Protein AF-A0A7V9ZC39-F1 (afdb_monomer_lite)

pLDDT: mean 87.87, std 14.63, range [36.28, 98.25]

Structure (mmCIF, N/CA/C/O backbone):
data_AF-A0A7V9ZC39-F1
#
_entry.id   AF-A0A7V9ZC39-F1
#
loop_
_atom_site.group_PDB
_atom_site.id
_atom_site.type_symbol
_atom_site.label_atom_id
_atom_site.label_alt_id
_atom_site.label_comp_id
_atom_site.label_asym_id
_atom_site.label_entity_id
_atom_site.label_seq_id
_atom_site.pdbx_PDB_ins_code
_atom_site.Cartn_x
_atom_site.Cartn_y
_atom_site.Cartn_z
_atom_site.occupancy
_atom_site.B_iso_or_equiv
_atom_site.auth_seq_id
_atom_site.auth_comp_id
_atom_site.auth_asym_id
_atom_site.auth_atom_id
_atom_site.pdbx_PDB_model_num
ATOM 1 N N . MET A 1 1 ? -22.892 7.565 -21.592 1.00 68.50 1 MET A N 1
ATOM 2 C CA . MET A 1 1 ? -21.490 7.797 -22.016 1.00 68.50 1 MET A CA 1
ATOM 3 C C . MET A 1 1 ? -20.539 7.955 -20.822 1.00 68.50 1 MET A C 1
ATOM 5 O O . MET A 1 1 ? -19.577 7.202 -20.757 1.00 68.50 1 MET A O 1
ATOM 9 N N . GLY A 1 2 ? -20.831 8.809 -19.827 1.00 86.56 2 GLY A N 1
ATOM 10 C CA . GLY A 1 2 ? -19.943 9.036 -18.665 1.00 86.56 2 GLY A CA 1
ATOM 11 C C . GLY A 1 2 ? -19.555 7.791 -17.845 1.00 86.56 2 GLY A C 1
ATOM 12 O O . GLY A 1 2 ? -18.384 7.611 -17.532 1.00 86.56 2 GLY A O 1
ATOM 13 N N . GLN A 1 3 ? -20.492 6.873 -17.575 1.00 86.88 3 GLN A N 1
ATOM 14 C CA . GLN A 1 3 ? -20.185 5.650 -16.812 1.00 86.88 3 GLN A CA 1
ATOM 15 C C . GLN A 1 3 ? -19.212 4.692 -17.524 1.00 86.88 3 GLN A C 1
ATOM 17 O O . GLN A 1 3 ? -18.442 4.000 -16.864 1.00 86.88 3 GLN A O 1
ATOM 22 N N . ILE A 1 4 ? -19.234 4.639 -18.861 1.00 91.06 4 ILE A N 1
ATOM 23 C CA . ILE A 1 4 ? -18.342 3.765 -19.642 1.00 91.06 4 ILE A CA 1
ATOM 24 C C . ILE A 1 4 ? -16.915 4.318 -19.608 1.00 91.06 4 ILE A C 1
ATOM 26 O O . ILE A 1 4 ? -15.967 3.571 -19.367 1.00 91.06 4 ILE A O 1
ATOM 30 N N . ILE A 1 5 ? -16.773 5.635 -19.784 1.00 91.44 5 ILE A N 1
ATOM 31 C CA . ILE A 1 5 ? -15.483 6.330 -19.697 1.00 91.44 5 ILE A CA 1
ATOM 32 C C . ILE A 1 5 ? -14.876 6.113 -18.308 1.00 91.44 5 ILE A C 1
ATOM 34 O O . ILE A 1 5 ? -13.725 5.699 -18.203 1.00 91.44 5 ILE A O 1
ATOM 38 N N . TRP A 1 6 ? -15.667 6.298 -17.248 1.00 90.88 6 TRP A N 1
ATOM 39 C CA . TRP A 1 6 ? -15.200 6.109 -15.875 1.00 90.88 6 TRP A CA 1
ATOM 40 C C . TRP A 1 6 ? -14.688 4.689 -15.606 1.00 90.88 6 TRP A C 1
ATOM 42 O O . TRP A 1 6 ? -13.570 4.516 -15.126 1.00 90.88 6 TRP A O 1
ATOM 52 N N . LYS A 1 7 ? -15.455 3.661 -15.994 1.00 91.25 7 LYS A N 1
ATOM 53 C CA . LYS A 1 7 ? -15.026 2.256 -15.866 1.00 91.25 7 LYS A CA 1
ATOM 54 C C . LYS A 1 7 ? -13.735 1.974 -16.630 1.00 91.25 7 LYS A C 1
ATOM 56 O O . LYS A 1 7 ? -12.883 1.230 -16.149 1.00 91.25 7 LYS A O 1
ATOM 61 N N . THR A 1 8 ? -13.583 2.577 -17.807 1.00 92.12 8 THR A N 1
ATOM 62 C CA . THR A 1 8 ? -12.372 2.434 -18.622 1.00 92.12 8 THR A CA 1
ATOM 63 C C . THR A 1 8 ? -11.167 3.036 -17.905 1.00 92.12 8 THR A C 1
ATOM 65 O O . THR A 1 8 ? -10.149 2.364 -17.768 1.00 92.12 8 THR A O 1
ATOM 68 N N . ILE A 1 9 ? -11.299 4.253 -17.368 1.00 92.50 9 ILE A N 1
ATOM 69 C CA . ILE A 1 9 ? -10.245 4.913 -16.583 1.00 92.50 9 ILE A CA 1
ATOM 70 C C . ILE A 1 9 ? -9.858 4.057 -15.375 1.00 92.50 9 ILE A C 1
ATOM 72 O O . ILE A 1 9 ? -8.677 3.787 -15.181 1.00 92.50 9 ILE A O 1
ATOM 76 N N . GLN A 1 10 ? -10.836 3.575 -14.602 1.00 90.44 10 GLN A N 1
ATOM 77 C CA . GLN A 1 10 ? -10.572 2.711 -13.448 1.00 90.44 10 GLN A CA 1
ATOM 78 C C . GLN A 1 10 ? -9.829 1.437 -13.848 1.00 90.44 10 GLN A C 1
ATOM 80 O O . GLN A 1 10 ? -8.865 1.063 -13.195 1.00 90.44 10 GLN A O 1
ATOM 85 N N . THR A 1 11 ? -10.225 0.810 -14.955 1.00 92.31 11 THR A N 1
ATOM 86 C CA . THR A 1 11 ? -9.563 -0.398 -15.466 1.00 92.31 11 THR A CA 1
ATOM 87 C C . THR A 1 11 ? -8.107 -0.111 -15.833 1.00 92.31 11 THR A C 1
ATOM 89 O O . THR A 1 11 ? -7.206 -0.851 -15.441 1.00 92.31 11 THR A O 1
ATOM 92 N N . VAL A 1 12 ? -7.855 0.992 -16.542 1.00 93.19 12 VAL A N 1
ATOM 93 C CA . VAL A 1 12 ? -6.496 1.409 -16.913 1.00 93.19 12 VAL A C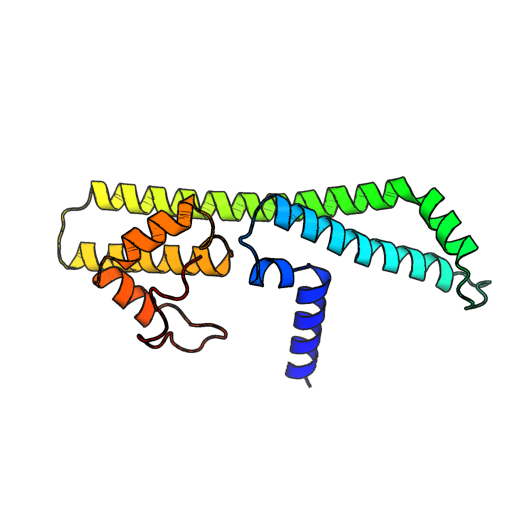A 1
ATOM 94 C C . VAL A 1 12 ? -5.652 1.704 -15.675 1.00 93.19 12 VAL A C 1
ATOM 96 O O . VAL A 1 12 ? -4.510 1.262 -15.616 1.00 93.19 12 VAL A O 1
ATOM 99 N N . LEU A 1 13 ? -6.191 2.403 -14.676 1.00 92.44 13 LEU A N 1
ATOM 100 C CA . LEU A 1 13 ? -5.473 2.708 -13.434 1.00 92.44 13 LEU A CA 1
ATOM 101 C C . LEU A 1 13 ? -5.197 1.454 -12.600 1.00 92.44 13 LEU A C 1
ATOM 103 O O . LEU A 1 13 ? -4.088 1.290 -12.090 1.00 92.44 13 LEU A O 1
ATOM 107 N N . PHE A 1 14 ? -6.171 0.552 -12.513 1.00 93.00 14 PHE A N 1
ATOM 108 C CA . PHE A 1 14 ? -6.067 -0.697 -11.768 1.00 93.00 14 PHE A CA 1
ATOM 109 C C . PHE A 1 14 ? -4.938 -1.576 -12.316 1.00 93.00 14 PHE A C 1
ATOM 111 O O . PHE A 1 14 ? -4.043 -2.001 -11.579 1.00 93.00 14 PHE A O 1
ATOM 118 N N . TYR A 1 15 ? -4.914 -1.790 -13.635 1.00 94.81 15 TYR A N 1
ATOM 119 C CA . TYR A 1 15 ? -3.841 -2.554 -14.266 1.00 94.81 15 TYR A CA 1
ATOM 120 C C . TYR A 1 15 ? -2.539 -1.762 -14.349 1.00 94.81 15 TYR A C 1
ATOM 122 O O . TYR A 1 15 ? -1.487 -2.321 -14.067 1.00 94.81 15 TYR A O 1
ATOM 130 N N . GLY A 1 16 ? -2.577 -0.472 -14.678 1.00 93.56 16 GLY A N 1
ATOM 131 C CA . GLY A 1 16 ? -1.385 0.365 -14.833 1.00 93.56 16 GLY A CA 1
ATOM 132 C C . GLY A 1 16 ? -0.588 0.528 -13.539 1.00 93.56 16 GLY A C 1
ATOM 133 O O . GLY A 1 16 ? 0.635 0.439 -13.558 1.00 93.56 16 GLY A O 1
ATOM 134 N N . SER A 1 17 ? -1.273 0.693 -12.405 1.00 93.00 17 SER A N 1
ATOM 135 C CA . SER A 1 17 ? -0.642 0.843 -11.085 1.00 93.00 17 SER A CA 1
ATOM 136 C C . SER A 1 17 ? -0.313 -0.487 -10.391 1.00 93.00 17 SER A C 1
ATOM 138 O O . SER A 1 17 ? 0.236 -0.500 -9.281 1.00 93.00 17 SER A O 1
ATOM 140 N N . GLY A 1 18 ? -0.678 -1.618 -11.003 1.00 93.94 18 GLY A N 1
ATOM 141 C CA . GLY A 1 18 ? -0.512 -2.946 -10.417 1.00 93.94 18 GLY A CA 1
ATOM 142 C C . GLY A 1 18 ? -1.404 -3.209 -9.199 1.00 93.94 18 GLY A C 1
ATOM 143 O O . GLY A 1 18 ? -1.022 -3.983 -8.325 1.00 93.94 18 GLY A O 1
ATOM 144 N N . GLU A 1 19 ? -2.560 -2.554 -9.097 1.00 92.06 19 GLU A N 1
ATOM 145 C CA . GLU A 1 19 ? -3.477 -2.661 -7.952 1.00 92.06 19 GLU A CA 1
ATOM 146 C C . GLU A 1 19 ? -4.034 -4.078 -7.766 1.00 92.06 19 GLU A C 1
ATOM 148 O O . GLU A 1 19 ? -4.183 -4.536 -6.638 1.00 92.06 19 GLU A O 1
ATOM 153 N N . PHE A 1 20 ? -4.172 -4.849 -8.848 1.00 93.38 20 PHE A N 1
ATOM 154 C CA . PHE A 1 20 ? -4.505 -6.279 -8.796 1.00 93.38 20 PHE A CA 1
ATOM 155 C C . PHE A 1 20 ? -3.561 -7.121 -7.911 1.00 93.38 20 PHE A C 1
ATOM 157 O O . PHE A 1 20 ? -3.922 -8.214 -7.469 1.00 93.38 20 PHE A O 1
ATOM 164 N N . LEU A 1 21 ? -2.333 -6.651 -7.646 1.00 93.00 21 LEU A N 1
ATOM 165 C CA . LEU A 1 21 ? -1.408 -7.323 -6.729 1.00 93.00 21 LEU A CA 1
ATOM 166 C C . LEU A 1 21 ? -1.870 -7.226 -5.268 1.00 93.00 21 LEU A C 1
ATOM 168 O O . LEU A 1 21 ? -1.571 -8.130 -4.485 1.00 93.00 21 LEU A O 1
ATOM 172 N N . LEU A 1 22 ? -2.608 -6.169 -4.915 1.00 90.56 22 LEU A N 1
ATOM 173 C CA . LEU A 1 22 ? -3.152 -5.942 -3.574 1.00 90.56 22 LEU A CA 1
ATOM 174 C C . LEU A 1 22 ? -4.383 -6.808 -3.282 1.00 90.56 22 LEU A C 1
ATOM 176 O O . LEU A 1 22 ? -4.595 -7.208 -2.143 1.00 90.56 22 LEU A O 1
ATOM 180 N N . GLU A 1 23 ? -5.137 -7.216 -4.306 1.00 87.19 23 GLU A N 1
ATOM 181 C CA . GLU A 1 23 ? -6.267 -8.142 -4.122 1.00 87.19 23 GLU A CA 1
ATOM 182 C C . GLU A 1 23 ? -5.815 -9.501 -3.559 1.00 87.19 23 GLU A C 1
ATOM 184 O O . GLU A 1 23 ? -6.529 -10.157 -2.796 1.00 87.19 23 GLU A O 1
ATOM 189 N N . ARG A 1 24 ? -4.601 -9.934 -3.928 1.00 84.81 24 ARG A N 1
ATOM 190 C CA . ARG A 1 24 ? -4.061 -11.258 -3.579 1.00 84.81 24 ARG A CA 1
ATOM 191 C C . ARG A 1 24 ? -3.067 -11.237 -2.430 1.00 84.81 24 ARG A C 1
ATOM 193 O O . ARG A 1 24 ? -2.804 -12.287 -1.848 1.00 84.81 24 ARG A O 1
ATOM 200 N N . ARG A 1 25 ? -2.460 -10.090 -2.133 1.00 87.75 25 ARG A N 1
ATOM 201 C CA . ARG A 1 25 ? -1.394 -9.973 -1.134 1.00 87.75 25 ARG A CA 1
ATOM 202 C C . ARG A 1 25 ? -1.587 -8.723 -0.303 1.00 87.75 25 ARG A C 1
ATOM 204 O O . ARG A 1 25 ? -1.912 -7.671 -0.833 1.00 87.75 25 ARG A O 1
ATOM 211 N N . SER A 1 26 ? -1.281 -8.833 0.985 1.00 90.38 26 SER A N 1
ATOM 212 C CA . SER A 1 26 ? -1.245 -7.659 1.847 1.00 90.38 26 SER A CA 1
ATOM 213 C C . SER A 1 26 ? -0.218 -6.641 1.350 1.00 90.38 26 SER A C 1
ATOM 215 O O . SER A 1 26 ? 0.892 -7.003 0.927 1.00 90.38 26 SER A O 1
ATOM 217 N N . ASN A 1 27 ? -0.583 -5.366 1.440 1.00 91.69 27 ASN A N 1
ATOM 218 C CA . ASN A 1 27 ? 0.265 -4.243 1.089 1.00 91.69 27 ASN A CA 1
ATOM 219 C C . ASN A 1 27 ? 1.556 -4.292 1.912 1.00 91.69 27 ASN A C 1
ATOM 221 O O . ASN A 1 27 ? 1.548 -4.149 3.126 1.00 91.69 27 ASN A O 1
ATOM 225 N N . SER A 1 28 ? 2.686 -4.561 1.272 1.00 92.94 28 SER A N 1
ATOM 226 C CA . SER A 1 28 ? 3.979 -4.772 1.927 1.00 92.94 28 SER A CA 1
ATOM 227 C C . SER A 1 28 ? 5.098 -4.22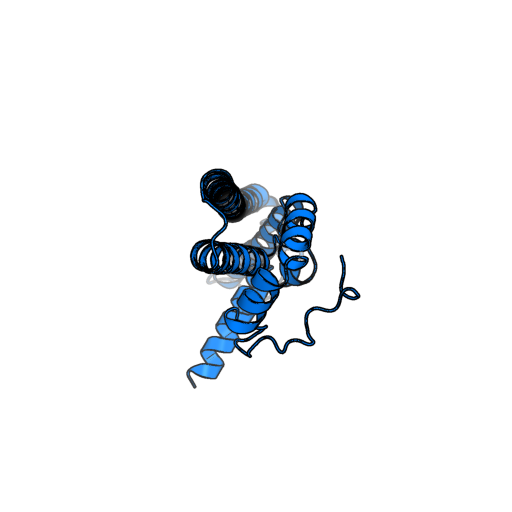4 1.054 1.00 92.94 28 SER A C 1
ATOM 229 O O . SER A 1 28 ? 4.894 -4.013 -0.139 1.00 92.94 28 SER A O 1
ATOM 231 N N . GLY A 1 29 ? 6.303 -4.060 1.612 1.00 93.56 29 GLY A N 1
ATOM 232 C CA . GLY A 1 29 ? 7.455 -3.574 0.844 1.00 93.56 29 GLY A CA 1
ATOM 233 C C . GLY A 1 29 ? 7.719 -4.387 -0.433 1.00 93.56 29 GLY A C 1
ATOM 234 O O . GLY A 1 29 ? 7.978 -3.813 -1.485 1.00 93.56 29 GLY A O 1
ATOM 235 N N . ALA A 1 30 ? 7.547 -5.713 -0.382 1.00 95.31 30 ALA A N 1
ATOM 236 C CA . ALA A 1 30 ? 7.685 -6.576 -1.557 1.00 95.31 30 ALA A CA 1
ATOM 237 C C . ALA A 1 30 ? 6.603 -6.318 -2.624 1.00 95.31 30 ALA A C 1
ATOM 239 O O . ALA A 1 30 ? 6.898 -6.323 -3.818 1.00 95.31 30 ALA A O 1
ATOM 240 N N . VAL A 1 31 ? 5.354 -6.069 -2.211 1.00 95.81 31 VAL A N 1
ATOM 241 C CA . VAL A 1 31 ? 4.263 -5.729 -3.141 1.00 95.81 31 VAL A CA 1
ATOM 242 C C . VAL A 1 31 ? 4.469 -4.336 -3.733 1.00 95.81 31 VAL A C 1
ATOM 244 O O . VAL A 1 31 ? 4.298 -4.161 -4.935 1.00 95.81 31 VAL A O 1
ATOM 247 N N . VAL A 1 32 ? 4.910 -3.367 -2.929 1.00 96.88 32 VAL A N 1
ATOM 248 C CA . VAL A 1 32 ? 5.290 -2.021 -3.386 1.00 96.88 32 VAL A CA 1
ATOM 249 C C . VAL A 1 32 ? 6.391 -2.097 -4.444 1.00 96.88 32 VAL A C 1
ATOM 251 O O . VAL A 1 32 ? 6.253 -1.503 -5.511 1.00 96.88 32 VAL A O 1
ATOM 254 N N . PHE A 1 33 ? 7.444 -2.879 -4.193 1.00 97.75 33 PHE A N 1
ATOM 255 C CA . PHE A 1 33 ? 8.518 -3.112 -5.157 1.00 97.75 33 PHE A CA 1
ATOM 256 C C . PHE A 1 33 ? 7.990 -3.718 -6.465 1.00 97.75 33 PHE A C 1
ATOM 258 O O . PHE A 1 33 ? 8.288 -3.214 -7.547 1.00 97.75 33 PHE A O 1
ATOM 265 N N . ALA A 1 34 ? 7.162 -4.766 -6.380 1.00 97.50 34 ALA A N 1
ATOM 266 C CA . ALA A 1 34 ? 6.586 -5.416 -7.557 1.00 97.50 34 ALA A CA 1
ATOM 267 C C . ALA A 1 34 ? 5.699 -4.463 -8.375 1.00 97.50 34 ALA A C 1
ATOM 269 O O . ALA A 1 34 ? 5.789 -4.440 -9.602 1.00 97.50 34 ALA A O 1
ATOM 270 N N . ARG A 1 35 ? 4.888 -3.632 -7.709 1.00 97.44 35 ARG A N 1
ATOM 271 C CA . ARG A 1 35 ? 4.066 -2.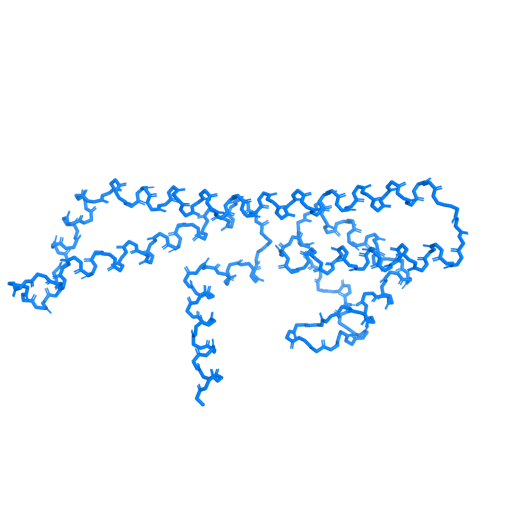597 -8.354 1.00 97.44 35 ARG A CA 1
ATOM 272 C C . ARG A 1 35 ? 4.914 -1.518 -9.017 1.00 97.44 35 ARG A C 1
ATOM 274 O O . ARG A 1 35 ? 4.604 -1.112 -10.136 1.00 97.44 35 ARG A O 1
ATOM 281 N N . ALA A 1 36 ? 5.992 -1.084 -8.368 1.00 98.00 36 ALA A N 1
ATOM 282 C CA . ALA A 1 36 ? 6.928 -0.120 -8.937 1.00 98.00 36 ALA A CA 1
ATOM 283 C C . ALA A 1 36 ? 7.606 -0.676 -10.194 1.00 98.00 36 ALA A C 1
ATOM 285 O O . ALA A 1 36 ? 7.670 0.013 -11.211 1.00 98.00 36 ALA A O 1
ATOM 286 N N . LEU A 1 37 ? 8.034 -1.942 -10.157 1.00 97.88 37 LEU A N 1
ATOM 287 C CA . LEU A 1 37 ? 8.619 -2.624 -11.309 1.00 97.88 37 LEU A CA 1
ATOM 288 C C . LEU A 1 37 ? 7.608 -2.747 -12.454 1.00 97.88 37 LEU A C 1
ATOM 290 O O . LEU A 1 37 ? 7.922 -2.403 -13.589 1.00 97.88 37 LEU A O 1
ATOM 294 N N . TRP A 1 38 ? 6.385 -3.178 -12.151 1.00 97.44 38 TRP A N 1
ATOM 295 C CA . TRP A 1 38 ? 5.300 -3.293 -13.125 1.00 97.44 38 TRP A CA 1
ATOM 296 C C . TRP A 1 38 ? 4.972 -1.951 -13.793 1.00 97.44 38 TRP A C 1
ATOM 298 O O . TRP A 1 38 ? 4.965 -1.849 -15.020 1.00 97.44 38 TRP A O 1
ATOM 308 N N . THR A 1 39 ? 4.787 -0.904 -12.987 1.00 96.31 39 THR A N 1
ATOM 309 C CA . THR A 1 39 ? 4.516 0.459 -13.468 1.00 96.31 39 THR A CA 1
ATOM 310 C C . THR A 1 39 ? 5.660 0.953 -14.351 1.00 96.31 39 THR A C 1
ATOM 312 O O . THR A 1 39 ? 5.424 1.484 -15.434 1.00 96.31 39 THR A O 1
ATOM 315 N N . THR A 1 40 ? 6.905 0.708 -13.936 1.00 96.88 40 THR A N 1
ATOM 316 C CA . THR A 1 40 ? 8.095 1.054 -14.725 1.00 96.88 40 THR A CA 1
ATOM 317 C C . THR A 1 40 ? 8.094 0.354 -16.070 1.00 96.88 40 THR A C 1
ATOM 319 O O . THR A 1 40 ? 8.300 1.016 -17.080 1.00 96.88 40 THR A O 1
ATOM 322 N N . ILE A 1 41 ? 7.833 -0.957 -16.112 1.00 95.56 41 ILE A N 1
ATOM 323 C CA . ILE A 1 41 ? 7.793 -1.721 -17.365 1.00 95.56 41 ILE A CA 1
ATOM 324 C C . ILE A 1 41 ? 6.772 -1.109 -18.326 1.00 95.56 41 ILE A C 1
ATOM 326 O O . ILE A 1 41 ? 7.101 -0.902 -19.492 1.00 95.56 41 ILE A O 1
ATOM 330 N N . ILE A 1 42 ? 5.572 -0.771 -17.848 1.00 95.56 42 ILE A N 1
ATOM 331 C CA . ILE A 1 42 ? 4.527 -0.159 -18.679 1.00 95.56 42 ILE A CA 1
ATOM 332 C C . ILE A 1 42 ? 4.967 1.218 -19.182 1.00 95.56 42 ILE A C 1
ATOM 334 O O . ILE A 1 42 ? 5.001 1.446 -20.391 1.00 95.56 42 ILE A O 1
ATOM 338 N N . VAL A 1 43 ? 5.329 2.127 -18.273 1.00 94.44 43 VAL A N 1
ATOM 339 C CA . VAL A 1 43 ? 5.682 3.518 -18.608 1.00 94.44 43 VAL A CA 1
ATOM 340 C C . VAL A 1 43 ? 6.888 3.565 -19.542 1.00 94.44 43 VAL A C 1
ATOM 342 O O . VAL A 1 43 ? 6.874 4.273 -20.546 1.00 94.44 43 VAL A O 1
ATOM 345 N N . TYR A 1 44 ? 7.914 2.773 -19.248 1.00 94.44 44 TYR A N 1
ATOM 346 C CA . TYR A 1 44 ? 9.128 2.716 -20.046 1.00 94.44 44 TYR A CA 1
ATOM 347 C C . TYR A 1 44 ? 8.887 2.101 -21.428 1.00 94.44 44 TYR A C 1
ATOM 349 O O . TYR A 1 44 ? 9.373 2.631 -22.424 1.00 94.44 44 TYR A O 1
ATOM 357 N N . SER A 1 45 ? 8.091 1.029 -21.519 1.00 91.12 45 SER A N 1
ATOM 358 C CA . SER A 1 45 ? 7.742 0.427 -22.814 1.00 91.12 45 SER A CA 1
ATOM 359 C C . SER A 1 45 ? 6.948 1.396 -23.685 1.00 91.12 45 SER A C 1
ATOM 361 O O . SER A 1 45 ? 7.231 1.517 -24.873 1.00 91.12 45 SER A O 1
ATOM 363 N N . LEU A 1 46 ? 5.998 2.135 -23.102 1.00 91.44 46 LEU A N 1
ATOM 364 C CA . LEU A 1 46 ? 5.262 3.183 -23.813 1.00 91.44 46 LEU A CA 1
ATOM 365 C C . LEU A 1 46 ? 6.196 4.298 -24.294 1.00 91.44 46 LEU A C 1
ATOM 367 O O . LEU A 1 46 ? 6.096 4.714 -25.445 1.00 91.44 46 LEU A O 1
ATOM 371 N N . ALA A 1 47 ? 7.139 4.741 -23.459 1.00 92.06 47 ALA A N 1
ATOM 372 C CA . ALA A 1 47 ? 8.123 5.750 -23.845 1.00 92.06 47 ALA A CA 1
ATOM 373 C C . ALA A 1 47 ? 9.012 5.282 -25.011 1.00 92.06 47 ALA A C 1
ATOM 375 O O . ALA A 1 47 ? 9.237 6.045 -25.951 1.00 92.06 47 ALA A O 1
ATOM 376 N N . LEU A 1 48 ? 9.469 4.024 -24.994 1.00 89.88 48 LEU A N 1
ATOM 377 C CA . LEU A 1 48 ? 10.236 3.440 -26.099 1.00 89.88 48 LEU A CA 1
ATOM 378 C C . LEU A 1 48 ? 9.407 3.322 -27.382 1.00 89.88 48 LEU A C 1
ATOM 380 O O . LEU A 1 48 ? 9.893 3.678 -28.452 1.00 89.88 48 LEU A O 1
ATOM 384 N N . LEU A 1 49 ? 8.152 2.876 -27.289 1.00 86.50 49 LEU A N 1
ATOM 385 C CA . LEU A 1 49 ? 7.258 2.797 -28.448 1.00 86.50 49 LEU A CA 1
ATOM 386 C C . LEU A 1 49 ? 7.026 4.175 -29.076 1.00 86.50 49 LEU A C 1
ATOM 388 O O . LEU A 1 49 ? 7.108 4.312 -30.295 1.00 86.50 49 LEU A O 1
ATOM 392 N N . LEU A 1 50 ? 6.792 5.203 -28.256 1.00 85.94 50 LEU A N 1
ATOM 393 C CA . LEU A 1 50 ? 6.634 6.579 -28.730 1.00 85.94 50 LEU A CA 1
ATOM 394 C C . LEU A 1 50 ? 7.920 7.108 -29.377 1.00 85.94 50 LEU A C 1
ATOM 396 O O . LEU A 1 50 ? 7.849 7.728 -30.436 1.00 85.94 50 LEU A O 1
ATOM 400 N N . ARG A 1 51 ? 9.091 6.820 -28.793 1.00 84.50 51 ARG A N 1
ATOM 401 C CA . ARG A 1 51 ? 10.394 7.200 -29.366 1.00 84.50 51 ARG A CA 1
ATOM 402 C C . ARG A 1 51 ? 10.608 6.607 -30.761 1.00 84.50 51 ARG A C 1
ATOM 404 O O . ARG A 1 51 ? 11.135 7.304 -31.619 1.00 84.50 51 ARG A O 1
ATOM 411 N N . GLU A 1 52 ? 10.196 5.363 -30.994 1.00 80.75 52 GLU A N 1
ATOM 412 C CA . GLU A 1 52 ? 10.355 4.700 -32.297 1.00 80.75 52 GLU A CA 1
ATOM 413 C C . GLU A 1 52 ? 9.281 5.114 -33.322 1.00 80.75 52 GLU A C 1
ATOM 415 O O . GLU A 1 52 ? 9.563 5.154 -34.518 1.00 80.75 52 GLU A O 1
ATOM 420 N N . CYS A 1 53 ? 8.055 5.439 -32.890 1.00 77.75 53 CYS A N 1
ATOM 421 C CA . CYS A 1 53 ? 6.929 5.702 -33.803 1.00 77.75 53 CYS A CA 1
ATOM 422 C C . CYS A 1 53 ? 6.744 7.177 -34.203 1.00 77.75 53 CYS A C 1
ATOM 424 O O . CYS A 1 53 ? 6.088 7.444 -35.204 1.00 77.75 53 CYS A O 1
ATOM 426 N N . LEU A 1 54 ? 7.260 8.132 -33.424 1.00 79.62 54 LEU A N 1
ATOM 427 C CA . LEU A 1 54 ? 7.066 9.573 -33.659 1.00 79.62 54 LEU A CA 1
ATOM 428 C C . LEU A 1 54 ? 8.060 10.279 -34.614 1.00 79.62 54 LEU A C 1
ATOM 430 O O . LEU A 1 54 ? 7.719 11.377 -35.058 1.00 79.62 54 LEU A O 1
ATOM 434 N N . PRO A 1 55 ? 9.261 9.755 -34.948 1.00 78.12 55 PRO A N 1
ATOM 435 C CA . PRO A 1 55 ? 10.151 10.429 -35.893 1.00 78.12 55 PRO A CA 1
ATOM 436 C C . PRO A 1 55 ? 9.535 10.554 -37.303 1.00 78.12 55 PRO A C 1
ATOM 438 O O . PRO A 1 55 ? 8.918 9.594 -37.765 1.00 78.12 55 PRO A O 1
ATOM 441 N N . PRO A 1 56 ? 9.745 11.675 -38.027 1.00 67.62 56 PRO A N 1
ATOM 442 C CA . PRO A 1 56 ? 9.167 11.903 -39.362 1.00 67.62 56 PRO A CA 1
ATOM 443 C C . PRO A 1 56 ? 9.594 10.863 -40.404 1.00 67.62 56 PRO A C 1
ATOM 445 O O . PRO A 1 56 ? 8.820 10.516 -41.290 1.00 67.62 56 PRO A O 1
ATOM 448 N N . ASP A 1 57 ? 10.813 10.341 -40.257 1.00 72.88 57 ASP A N 1
ATOM 449 C CA . ASP A 1 57 ? 11.397 9.326 -41.137 1.00 72.88 57 ASP A CA 1
ATOM 450 C C . ASP A 1 57 ? 11.108 7.893 -40.655 1.00 72.88 57 ASP A C 1
ATOM 452 O O . ASP A 1 57 ? 11.672 6.921 -41.170 1.00 72.88 57 ASP A O 1
ATOM 456 N N . SER A 1 58 ? 10.263 7.734 -39.628 1.00 65.69 58 SER A N 1
ATOM 457 C CA . SER A 1 58 ? 9.931 6.423 -39.086 1.00 65.69 58 SER A CA 1
ATOM 458 C C . SER A 1 58 ? 9.055 5.663 -40.072 1.00 65.69 58 SER A C 1
ATOM 460 O O . SER A 1 58 ? 7.858 5.901 -40.229 1.00 65.69 58 SER A O 1
ATOM 462 N N . THR A 1 59 ? 9.653 4.675 -40.728 1.00 65.25 59 THR A N 1
ATOM 463 C CA . THR A 1 59 ? 8.885 3.568 -41.280 1.00 65.25 59 THR A CA 1
ATOM 464 C C . THR A 1 59 ? 8.226 2.878 -40.085 1.00 65.25 59 THR A C 1
ATOM 466 O O . THR A 1 59 ? 8.965 2.379 -39.238 1.00 65.25 59 THR A O 1
ATOM 469 N N . MET A 1 60 ? 6.890 2.843 -39.981 1.00 65.50 60 MET A N 1
ATOM 470 C CA . MET A 1 60 ? 6.125 2.200 -38.886 1.00 65.50 60 MET A CA 1
ATOM 471 C C . MET A 1 60 ? 6.310 0.661 -38.808 1.00 65.50 60 MET A C 1
ATOM 473 O O . MET A 1 60 ? 5.375 -0.101 -38.569 1.00 65.50 60 MET A O 1
ATOM 477 N N . HIS A 1 61 ? 7.519 0.163 -39.040 1.00 76.12 61 HIS A N 1
ATOM 478 C CA . HIS A 1 61 ? 7.915 -1.224 -38.934 1.00 76.12 61 HIS A CA 1
ATOM 479 C C . HIS A 1 61 ? 8.664 -1.421 -37.624 1.00 76.12 61 HIS A C 1
ATOM 481 O O . HIS A 1 61 ? 9.789 -0.952 -37.440 1.00 76.12 61 HIS A O 1
ATOM 487 N N . PHE A 1 62 ? 8.036 -2.157 -36.713 1.00 78.69 62 PHE A N 1
ATOM 488 C CA . PHE A 1 62 ? 8.680 -2.589 -35.485 1.00 78.69 62 PHE A CA 1
ATOM 489 C C . PHE A 1 62 ? 9.910 -3.454 -35.807 1.00 78.69 62 PHE A C 1
ATOM 491 O O . PHE A 1 62 ? 9.803 -4.479 -36.481 1.00 78.69 62 PHE A O 1
ATOM 498 N N . SER A 1 63 ? 11.079 -3.057 -35.299 1.00 83.56 63 SER A N 1
ATOM 499 C CA . SER A 1 63 ? 12.319 -3.827 -35.406 1.00 83.56 63 SER A CA 1
ATOM 500 C C . SER A 1 63 ? 12.827 -4.190 -34.018 1.00 83.56 63 SER A C 1
ATOM 502 O O . SER A 1 63 ? 13.252 -3.325 -33.250 1.00 83.56 63 SER A O 1
ATOM 504 N N . PHE A 1 64 ? 12.837 -5.487 -33.708 1.00 83.25 64 PHE A N 1
ATOM 505 C CA . PHE A 1 64 ? 13.310 -5.983 -32.415 1.00 83.25 64 PHE A CA 1
ATOM 506 C C . PHE A 1 64 ? 14.777 -5.609 -32.138 1.00 83.25 64 PHE A C 1
ATOM 508 O O . PHE A 1 64 ? 15.134 -5.278 -31.009 1.00 83.25 64 PHE A O 1
ATOM 515 N N . SER A 1 65 ? 15.625 -5.594 -33.171 1.00 86.50 65 SER A N 1
ATOM 516 C CA . SER A 1 65 ? 17.031 -5.195 -33.046 1.00 86.50 65 SER A CA 1
ATOM 517 C C . SER A 1 65 ? 17.186 -3.726 -32.644 1.00 86.50 65 SER A C 1
ATOM 519 O O . SER A 1 65 ? 17.999 -3.424 -31.771 1.00 86.50 65 SER A O 1
ATOM 521 N N . ARG A 1 66 ? 16.381 -2.822 -33.226 1.00 83.50 66 ARG A N 1
ATOM 522 C CA . ARG A 1 66 ? 16.369 -1.393 -32.858 1.00 83.50 66 ARG A CA 1
ATOM 523 C C . ARG A 1 66 ? 15.835 -1.190 -31.448 1.00 83.50 66 ARG A C 1
ATOM 525 O O . ARG A 1 66 ? 16.471 -0.506 -30.658 1.00 83.50 66 ARG A O 1
ATOM 532 N N . PHE A 1 67 ? 14.749 -1.881 -31.102 1.00 83.81 67 PHE A N 1
ATOM 533 C CA . PHE A 1 67 ? 14.197 -1.858 -29.749 1.00 83.81 67 PHE A CA 1
ATOM 534 C C . PHE A 1 67 ? 15.230 -2.287 -28.698 1.00 83.81 67 PHE A C 1
ATOM 536 O O . PHE A 1 67 ? 15.401 -1.611 -27.687 1.00 83.81 67 PHE A O 1
ATOM 543 N N . ARG A 1 68 ? 15.961 -3.384 -28.936 1.00 87.62 68 ARG A N 1
ATOM 544 C CA . ARG A 1 68 ? 17.002 -3.866 -28.015 1.00 87.62 68 ARG A CA 1
ATOM 545 C C . ARG A 1 68 ? 18.157 -2.871 -27.871 1.00 87.62 68 ARG A C 1
ATOM 547 O O . ARG A 1 68 ? 18.676 -2.719 -26.766 1.00 87.62 68 ARG A O 1
ATOM 554 N N . LEU A 1 69 ? 18.572 -2.223 -28.959 1.00 89.56 69 LEU A N 1
ATOM 555 C CA . LEU A 1 69 ? 19.612 -1.194 -28.913 1.00 89.56 69 LEU A CA 1
ATOM 556 C C . LEU A 1 69 ? 19.133 0.028 -28.119 1.00 89.56 69 LEU A C 1
ATOM 558 O O . LEU A 1 69 ? 19.805 0.433 -27.175 1.00 89.56 69 LEU A O 1
ATOM 562 N N . ALA A 1 70 ? 17.935 0.532 -28.427 1.00 87.62 70 ALA A N 1
ATOM 563 C CA . ALA A 1 70 ? 17.319 1.640 -27.705 1.00 87.62 70 ALA A CA 1
ATOM 564 C C . ALA A 1 70 ? 17.190 1.324 -26.210 1.00 87.62 70 ALA A C 1
ATOM 566 O O . ALA A 1 70 ? 17.576 2.142 -25.382 1.00 87.62 70 ALA A O 1
ATOM 567 N N . PHE A 1 71 ? 16.743 0.112 -25.863 1.00 89.06 71 PHE A N 1
ATOM 568 C CA . PHE A 1 71 ? 16.686 -0.366 -24.484 1.00 89.06 71 PHE A CA 1
ATOM 569 C C . PHE A 1 71 ? 18.052 -0.276 -23.796 1.00 89.06 71 PHE A C 1
ATOM 571 O O . PHE A 1 71 ? 18.144 0.294 -22.712 1.00 89.06 71 PHE A O 1
ATOM 578 N N . ALA A 1 72 ? 19.110 -0.804 -24.425 1.00 91.50 72 ALA A N 1
ATOM 579 C CA . ALA A 1 72 ? 20.463 -0.790 -23.870 1.00 91.50 72 ALA A CA 1
ATOM 580 C C . ALA A 1 72 ? 20.996 0.639 -23.661 1.00 91.50 72 ALA A C 1
ATOM 582 O O . ALA A 1 72 ? 21.616 0.921 -22.637 1.00 91.50 72 ALA A O 1
ATOM 583 N N . GLU A 1 73 ? 20.704 1.551 -24.588 1.00 93.06 73 GLU A N 1
ATOM 584 C CA . GLU A 1 73 ? 21.081 2.967 -24.492 1.00 93.06 73 GLU A CA 1
ATOM 585 C C . GLU A 1 73 ? 20.318 3.713 -23.390 1.00 93.06 73 GLU A C 1
ATOM 587 O O . GLU A 1 73 ? 20.842 4.656 -22.798 1.00 93.06 73 GLU A O 1
ATOM 592 N N . THR A 1 74 ? 19.083 3.303 -23.087 1.00 93.88 74 THR A N 1
ATOM 593 C CA . THR A 1 74 ? 18.214 3.992 -22.122 1.00 93.88 74 THR A CA 1
ATOM 594 C C . THR A 1 74 ? 18.018 3.242 -20.809 1.00 93.88 74 THR A C 1
ATOM 596 O O . THR A 1 74 ? 17.057 3.522 -20.087 1.00 93.88 74 THR A O 1
ATOM 599 N N . ILE A 1 75 ? 18.915 2.320 -20.445 1.00 93.69 75 ILE A N 1
ATOM 600 C CA . ILE A 1 75 ? 18.901 1.656 -19.127 1.00 93.69 75 ILE A CA 1
ATOM 601 C C . ILE A 1 75 ? 18.888 2.671 -17.965 1.00 93.69 75 ILE A C 1
ATOM 603 O O . ILE A 1 75 ? 18.089 2.486 -17.043 1.00 93.69 75 ILE A O 1
ATOM 607 N N . PRO A 1 76 ? 19.676 3.770 -17.980 1.00 95.88 76 PRO A N 1
ATOM 608 C CA . PRO A 1 76 ? 19.623 4.759 -16.900 1.00 95.88 76 PRO A CA 1
ATOM 609 C C . PRO A 1 76 ? 18.227 5.370 -16.703 1.00 95.88 76 PRO A C 1
ATOM 611 O O . PRO A 1 76 ? 17.809 5.611 -15.572 1.00 95.88 76 PRO A O 1
ATOM 614 N N . TRP A 1 77 ? 17.465 5.552 -17.787 1.00 95.25 77 TRP A N 1
ATOM 615 C CA . TRP A 1 77 ? 16.092 6.058 -17.722 1.00 95.25 77 TRP A CA 1
ATOM 616 C C . TRP A 1 77 ? 15.120 5.041 -17.130 1.00 95.25 77 TRP A C 1
ATOM 618 O O . TRP A 1 77 ? 14.237 5.425 -16.367 1.00 95.25 77 TRP A O 1
ATOM 628 N N . PHE A 1 78 ? 15.309 3.748 -17.410 1.00 95.00 78 PHE A N 1
ATOM 629 C CA . PHE A 1 78 ? 14.546 2.693 -16.741 1.00 95.00 78 PHE A CA 1
ATOM 630 C C . PHE A 1 78 ? 14.759 2.757 -15.223 1.00 95.00 78 PHE A C 1
ATOM 632 O O . PHE A 1 78 ? 13.795 2.764 -14.459 1.00 95.00 78 PHE A O 1
ATOM 639 N N . ALA A 1 79 ? 16.018 2.875 -14.788 1.00 96.12 79 ALA A N 1
ATOM 640 C CA . ALA A 1 79 ? 16.360 2.989 -13.374 1.00 96.12 79 ALA A CA 1
ATOM 641 C C . ALA A 1 79 ? 15.766 4.253 -12.728 1.00 96.12 79 ALA A C 1
ATOM 643 O O . ALA A 1 79 ? 15.254 4.178 -11.613 1.00 96.12 79 ALA A O 1
ATOM 644 N N . ALA A 1 80 ? 15.774 5.393 -13.427 1.00 97.19 80 ALA A N 1
ATOM 645 C CA . ALA A 1 80 ? 15.181 6.637 -12.936 1.00 97.19 80 ALA A CA 1
ATOM 646 C C . ALA A 1 80 ? 13.655 6.531 -12.759 1.00 97.19 80 ALA A C 1
ATOM 648 O O . ALA A 1 80 ? 13.128 6.902 -11.708 1.00 97.19 80 ALA A O 1
ATOM 649 N N . VAL A 1 81 ? 12.945 5.973 -13.748 1.00 96.44 81 VAL A N 1
ATOM 650 C CA . VAL A 1 81 ? 11.490 5.740 -13.667 1.00 96.44 81 VAL A CA 1
ATOM 651 C C . VAL A 1 81 ? 11.162 4.761 -12.541 1.00 96.44 81 VAL A C 1
ATOM 653 O O . VAL A 1 81 ? 10.218 4.996 -11.781 1.00 96.44 81 VAL A O 1
ATOM 656 N N . PHE A 1 82 ? 11.966 3.706 -12.387 1.00 97.81 82 PHE A N 1
ATOM 657 C CA . PHE A 1 82 ? 11.829 2.756 -11.289 1.00 97.81 82 PHE A CA 1
ATOM 658 C C . PHE A 1 82 ? 12.019 3.415 -9.929 1.00 97.81 82 PHE A C 1
ATOM 660 O O . PHE A 1 82 ? 11.151 3.282 -9.068 1.00 97.81 82 PHE A O 1
ATOM 667 N N . ALA A 1 83 ? 13.107 4.161 -9.740 1.00 98.19 83 ALA A N 1
ATOM 668 C CA . ALA A 1 83 ? 13.395 4.843 -8.485 1.00 98.19 83 ALA A CA 1
ATOM 669 C C . ALA A 1 83 ? 12.274 5.823 -8.108 1.00 98.19 83 ALA A C 1
ATOM 671 O O . ALA A 1 83 ? 11.813 5.807 -6.969 1.00 98.19 83 ALA A O 1
ATOM 672 N N . GLY A 1 84 ? 11.781 6.615 -9.067 1.00 97.81 84 GLY A N 1
ATOM 673 C CA . GLY A 1 84 ? 10.665 7.538 -8.846 1.00 97.81 84 GLY A CA 1
ATOM 674 C C . GLY A 1 84 ? 9.362 6.819 -8.483 1.00 97.81 84 GLY A C 1
ATOM 675 O O . GLY A 1 84 ? 8.728 7.150 -7.481 1.00 97.81 84 GLY A O 1
ATOM 676 N N . SER A 1 85 ? 8.990 5.791 -9.251 1.00 97.19 85 SER A N 1
ATOM 677 C CA . SER A 1 85 ? 7.776 5.000 -8.998 1.00 97.19 85 SER A CA 1
ATOM 678 C C . SER A 1 85 ? 7.836 4.291 -7.644 1.00 97.19 85 SER A C 1
ATOM 680 O O . SER A 1 85 ? 6.865 4.302 -6.886 1.00 97.19 85 SER A O 1
ATOM 682 N N . TYR A 1 86 ? 8.989 3.704 -7.316 1.00 98.06 86 TYR A N 1
ATOM 683 C CA . TYR A 1 86 ? 9.223 3.038 -6.041 1.00 98.06 86 TYR A CA 1
ATOM 684 C C . TYR A 1 86 ? 9.147 4.020 -4.876 1.00 98.06 86 TYR A C 1
ATOM 686 O O . TYR A 1 86 ? 8.441 3.743 -3.911 1.00 98.06 86 TYR A O 1
ATOM 694 N N . ALA A 1 87 ? 9.797 5.182 -4.978 1.00 98.25 87 ALA A N 1
ATOM 695 C CA . ALA A 1 87 ? 9.776 6.197 -3.930 1.00 98.25 87 ALA A CA 1
ATOM 696 C C . ALA A 1 87 ? 8.349 6.671 -3.616 1.00 98.25 87 ALA A C 1
ATOM 698 O O . ALA A 1 87 ? 7.965 6.707 -2.449 1.00 98.25 87 ALA A O 1
ATOM 699 N N . VAL A 1 88 ? 7.537 6.970 -4.637 1.00 97.50 88 VAL A N 1
ATOM 700 C CA . VAL A 1 88 ? 6.147 7.426 -4.449 1.00 97.50 88 VAL A CA 1
ATOM 701 C C . VAL A 1 88 ? 5.273 6.337 -3.825 1.00 97.50 88 VAL A C 1
ATOM 703 O O . VAL A 1 88 ? 4.557 6.593 -2.855 1.00 97.50 88 VAL A O 1
ATOM 706 N N . LEU A 1 89 ? 5.330 5.109 -4.350 1.00 96.62 89 LEU A N 1
ATOM 707 C CA . LEU A 1 89 ? 4.529 4.001 -3.823 1.00 96.62 89 LEU A CA 1
ATOM 708 C C . LEU A 1 89 ? 4.953 3.623 -2.400 1.00 96.62 89 LEU A C 1
ATOM 710 O O . LEU A 1 89 ? 4.098 3.336 -1.562 1.00 96.62 89 LEU A O 1
ATOM 714 N N . TYR A 1 90 ? 6.254 3.655 -2.115 1.00 97.12 90 TYR A N 1
ATOM 715 C CA . TYR A 1 90 ? 6.782 3.388 -0.783 1.00 97.12 90 TYR A CA 1
ATOM 716 C C . TYR A 1 90 ? 6.396 4.482 0.210 1.00 97.12 90 TYR A C 1
ATOM 718 O O . TYR A 1 90 ? 5.972 4.158 1.315 1.00 97.12 90 TYR A O 1
ATOM 726 N N . ALA A 1 91 ? 6.465 5.757 -0.182 1.00 97.94 91 ALA A N 1
ATOM 727 C CA . ALA A 1 91 ? 6.016 6.867 0.654 1.00 97.94 91 ALA A CA 1
ATOM 728 C C . ALA A 1 91 ? 4.534 6.722 1.032 1.00 97.94 91 ALA A C 1
ATOM 730 O O . ALA A 1 91 ? 4.190 6.850 2.204 1.00 97.94 9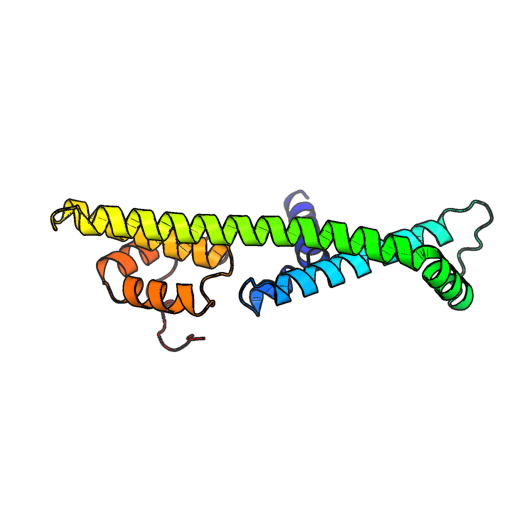1 ALA A O 1
ATOM 731 N N . ARG A 1 92 ? 3.671 6.364 0.069 1.00 95.88 92 ARG A N 1
ATOM 732 C CA . ARG A 1 92 ? 2.249 6.090 0.335 1.00 95.88 92 ARG A CA 1
ATOM 733 C C . ARG A 1 92 ? 2.049 4.901 1.278 1.00 95.88 92 ARG A C 1
ATOM 735 O O . ARG A 1 92 ? 1.243 4.983 2.199 1.00 95.88 92 ARG A O 1
ATOM 742 N N . PHE A 1 93 ? 2.772 3.803 1.064 1.00 95.62 93 PHE A N 1
ATOM 743 C CA . PHE A 1 93 ? 2.716 2.646 1.961 1.00 95.62 93 PHE A CA 1
ATOM 744 C C . PHE A 1 93 ? 3.152 3.016 3.386 1.00 95.62 93 PHE A C 1
ATOM 746 O O . PHE A 1 93 ? 2.478 2.654 4.348 1.00 95.62 93 PHE A O 1
ATOM 753 N N . ALA A 1 94 ? 4.242 3.773 3.524 1.00 96.81 94 ALA A N 1
ATOM 754 C CA . ALA A 1 94 ? 4.736 4.231 4.815 1.00 96.81 94 ALA A CA 1
ATOM 755 C C . ALA A 1 94 ? 3.716 5.134 5.522 1.00 96.81 94 ALA A C 1
ATOM 757 O O . ALA A 1 94 ? 3.445 4.919 6.699 1.00 96.81 94 ALA A O 1
ATOM 758 N N . SER A 1 95 ? 3.089 6.081 4.813 1.00 97.06 95 SER A N 1
ATOM 759 C CA . SER A 1 95 ? 2.059 6.940 5.410 1.00 97.06 95 SER A CA 1
ATOM 760 C C . SER A 1 95 ? 0.828 6.155 5.861 1.00 97.06 95 SER A C 1
ATOM 762 O O . SER A 1 95 ? 0.305 6.426 6.935 1.00 97.06 95 SER A O 1
ATOM 764 N N . GLN A 1 96 ? 0.384 5.167 5.074 1.00 96.06 96 GLN A N 1
ATOM 765 C CA . GLN A 1 96 ? -0.751 4.303 5.427 1.00 96.06 96 GLN A CA 1
ATOM 766 C C . GLN A 1 96 ? -0.456 3.476 6.680 1.00 96.06 96 GLN A C 1
ATOM 768 O O . GLN A 1 96 ? -1.268 3.412 7.598 1.00 96.06 96 GLN A O 1
ATOM 773 N N . TRP A 1 97 ? 0.735 2.878 6.737 1.00 94.69 97 TRP A N 1
ATOM 774 C CA . TRP A 1 97 ? 1.183 2.121 7.899 1.00 94.69 97 TRP A CA 1
ATOM 775 C C . TRP A 1 97 ? 1.252 2.993 9.159 1.00 94.69 97 TRP A C 1
ATOM 777 O O . TRP A 1 97 ? 0.725 2.606 10.200 1.00 94.69 97 TRP A O 1
ATOM 787 N N . THR A 1 98 ? 1.892 4.164 9.073 1.00 96.75 98 THR A N 1
ATOM 788 C CA . THR A 1 98 ? 2.032 5.081 10.214 1.00 96.75 98 THR A CA 1
ATOM 789 C C . THR A 1 98 ? 0.673 5.556 10.704 1.00 96.75 98 THR A C 1
ATOM 791 O O . THR A 1 98 ? 0.400 5.457 11.893 1.00 96.75 98 THR A O 1
ATOM 794 N N . TYR A 1 99 ? -0.206 5.972 9.789 1.00 97.44 99 TYR A N 1
ATOM 795 C CA . TYR A 1 99 ? -1.575 6.360 10.121 1.00 97.44 99 TYR A CA 1
ATOM 796 C C . TYR A 1 99 ? -2.297 5.278 10.931 1.00 97.44 99 TYR A C 1
ATOM 798 O O . TYR A 1 99 ? -2.828 5.558 12.004 1.00 97.44 99 TYR A O 1
ATOM 806 N N . LEU A 1 100 ? -2.274 4.033 10.446 1.00 97.12 100 LEU A N 1
ATOM 807 C CA . LEU A 1 100 ? -2.995 2.940 11.088 1.00 97.12 100 LEU A CA 1
ATOM 808 C C . LEU A 1 100 ? -2.391 2.602 12.462 1.00 97.12 100 LEU A C 1
ATOM 810 O O . LEU A 1 100 ? -3.116 2.367 13.425 1.00 97.12 100 LEU A O 1
ATOM 814 N N . ALA A 1 101 ? -1.061 2.623 12.584 1.00 96.69 101 ALA A N 1
ATOM 815 C CA . ALA A 1 101 ? -0.388 2.431 13.868 1.00 96.69 101 ALA A CA 1
ATOM 816 C C . ALA A 1 101 ? -0.733 3.537 14.884 1.00 96.69 101 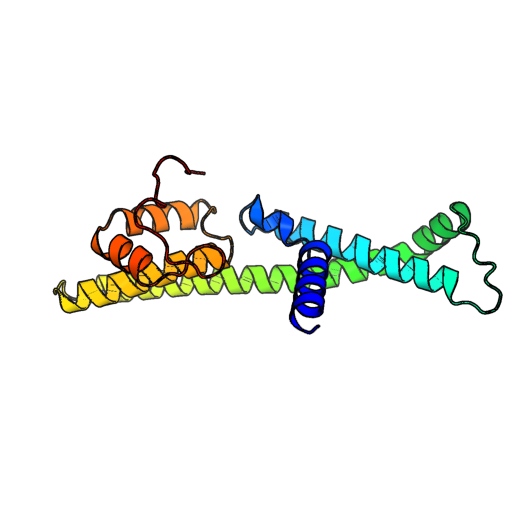ALA A C 1
ATOM 818 O O . ALA A 1 101 ? -1.005 3.238 16.048 1.00 96.69 101 ALA A O 1
ATOM 819 N N . ASP A 1 102 ? -0.761 4.797 14.449 1.00 98.12 102 ASP A N 1
ATOM 820 C CA . ASP A 1 102 ? -1.085 5.938 15.307 1.00 98.12 102 ASP A CA 1
ATOM 821 C C . ASP A 1 102 ? -2.548 5.914 15.756 1.00 98.12 102 ASP A C 1
ATOM 823 O O . ASP A 1 102 ? -2.825 6.155 16.932 1.00 98.12 102 ASP A O 1
ATOM 827 N N . LEU A 1 103 ? -3.476 5.567 14.857 1.00 97.69 103 LEU A N 1
ATOM 828 C CA . LEU A 1 103 ? -4.892 5.400 15.190 1.00 97.69 103 LEU A CA 1
ATOM 829 C C . LEU A 1 103 ? -5.084 4.315 16.256 1.00 97.69 103 LEU A C 1
ATOM 831 O O . LEU A 1 103 ? -5.755 4.552 17.260 1.00 97.69 103 LEU A O 1
ATOM 835 N N . TYR A 1 104 ? -4.442 3.156 16.086 1.00 97.62 104 TYR A N 1
ATOM 836 C CA . TYR A 1 104 ? -4.479 2.086 17.085 1.00 97.62 104 TYR A CA 1
ATOM 837 C C . TYR A 1 104 ? -3.973 2.561 18.451 1.00 97.62 104 TYR A C 1
ATOM 839 O O . TYR A 1 104 ? -4.638 2.364 19.467 1.00 97.62 104 TYR A O 1
ATOM 847 N N . ASN A 1 105 ? -2.817 3.229 18.487 1.00 97.81 105 ASN A N 1
ATOM 848 C CA . ASN A 1 105 ? -2.242 3.727 19.735 1.00 97.81 105 ASN A CA 1
ATOM 849 C C . ASN A 1 105 ? -3.163 4.738 20.433 1.00 97.81 105 ASN A C 1
ATOM 851 O O . ASN A 1 105 ? -3.287 4.705 21.657 1.00 97.81 105 ASN A O 1
ATOM 855 N N . GLN A 1 106 ? -3.831 5.610 19.673 1.00 98.12 106 GLN A N 1
ATOM 856 C CA . GLN A 1 106 ? -4.803 6.563 20.213 1.00 98.12 106 GLN A CA 1
ATOM 857 C C . GLN A 1 106 ? -6.024 5.855 20.805 1.00 98.12 106 GLN A C 1
ATOM 859 O O . GLN A 1 106 ? -6.408 6.168 21.932 1.00 98.12 106 GLN A O 1
ATOM 864 N N . ILE A 1 107 ? -6.586 4.865 20.101 1.00 97.56 107 ILE A N 1
ATOM 865 C CA . ILE A 1 107 ? -7.703 4.048 20.604 1.00 97.56 107 ILE A CA 1
ATOM 866 C C . ILE A 1 107 ? -7.312 3.377 21.922 1.00 97.56 107 ILE A C 1
ATOM 868 O O . ILE A 1 107 ? -8.017 3.518 22.921 1.00 97.56 107 ILE A O 1
ATOM 872 N N . MET A 1 108 ? -6.150 2.720 21.958 1.00 97.06 108 MET A N 1
ATOM 873 C CA . MET A 1 108 ? -5.669 2.037 23.159 1.00 97.06 108 MET A CA 1
ATOM 874 C C . MET A 1 108 ? -5.425 3.002 24.325 1.00 97.06 108 MET A C 1
ATOM 876 O O . MET A 1 108 ? -5.732 2.675 25.472 1.00 97.06 108 MET A O 1
ATOM 880 N N . ALA A 1 109 ? -4.899 4.199 24.053 1.00 97.69 109 ALA A N 1
ATOM 881 C CA . ALA A 1 109 ? -4.681 5.218 25.075 1.00 97.69 109 ALA A CA 1
ATOM 882 C C . ALA A 1 109 ? -6.003 5.712 25.682 1.00 97.69 109 ALA A C 1
ATOM 884 O O . ALA A 1 109 ? -6.109 5.819 26.905 1.00 97.69 109 ALA A O 1
ATOM 885 N N . VAL A 1 110 ? -7.018 5.964 24.849 1.00 97.00 110 VAL A N 1
ATOM 886 C CA . VAL A 1 110 ? -8.361 6.353 25.309 1.00 97.00 110 VAL A CA 1
ATOM 887 C C . VAL A 1 110 ? -8.999 5.213 26.098 1.00 97.00 110 VAL A C 1
ATOM 889 O O . VAL A 1 110 ? -9.505 5.441 27.196 1.00 97.00 110 VAL A O 1
ATOM 892 N N . GLN A 1 111 ? -8.922 3.978 25.601 1.00 95.44 111 GLN A N 1
ATOM 893 C CA . GLN A 1 111 ? -9.476 2.802 26.273 1.00 95.44 111 GLN A CA 1
ATOM 894 C C . GLN A 1 111 ? -8.849 2.568 27.655 1.00 95.44 111 GLN A C 1
ATOM 896 O O . GLN A 1 111 ? -9.554 2.200 28.590 1.00 95.44 111 GLN A O 1
ATOM 901 N N . ALA A 1 112 ? -7.545 2.813 27.808 1.00 96.25 112 ALA A N 1
ATOM 902 C CA . ALA A 1 112 ? -6.849 2.667 29.085 1.00 96.25 112 ALA A CA 1
ATOM 903 C C . ALA A 1 112 ? -7.240 3.732 30.127 1.00 96.25 112 ALA A C 1
ATOM 905 O O . ALA A 1 112 ? -7.106 3.489 31.325 1.00 96.25 112 ALA A O 1
ATOM 906 N N . GLN A 1 113 ? -7.695 4.908 29.685 1.00 95.50 113 GLN A N 1
ATOM 907 C CA . GLN A 1 113 ? -8.038 6.039 30.558 1.00 95.50 113 GLN A CA 1
ATOM 908 C C . GLN A 1 113 ? -9.540 6.159 30.834 1.00 95.50 113 GLN A C 1
ATOM 910 O O . GLN A 1 113 ? -9.938 6.813 31.797 1.00 95.50 113 GLN A O 1
ATOM 915 N N . THR A 1 114 ? -10.377 5.559 29.990 1.00 93.62 114 THR A N 1
ATOM 916 C CA . THR A 1 114 ? -11.827 5.748 30.039 1.00 93.62 114 THR A CA 1
ATOM 917 C C . THR A 1 114 ? -12.488 4.704 30.931 1.00 93.62 114 THR A C 1
ATOM 919 O O . THR A 1 114 ? -12.266 3.502 30.783 1.00 93.62 114 THR A O 1
ATOM 922 N N . GLU A 1 115 ? -13.354 5.152 31.840 1.00 94.06 115 GLU A N 1
ATOM 923 C CA . GLU A 1 115 ? -14.190 4.248 32.629 1.00 94.06 115 GLU A CA 1
ATOM 924 C C . GLU A 1 115 ? -15.159 3.476 31.719 1.00 94.06 115 GLU A C 1
ATOM 926 O O . GLU A 1 115 ? -15.719 4.021 30.761 1.00 94.06 115 GLU A O 1
ATOM 931 N N . LYS A 1 116 ? -15.369 2.188 32.008 1.00 93.06 116 LYS A N 1
ATOM 932 C CA . LYS A 1 116 ? -16.262 1.329 31.223 1.00 93.06 116 LYS A CA 1
ATOM 933 C C . LYS A 1 116 ? -17.723 1.645 31.537 1.00 93.06 116 LYS A C 1
ATOM 935 O O . LYS A 1 116 ? -18.318 1.073 32.444 1.00 93.06 116 LYS A O 1
ATOM 940 N N . THR A 1 117 ? -18.300 2.535 30.742 1.00 95.88 117 THR A N 1
ATOM 941 C CA . THR A 1 117 ? -19.729 2.859 30.726 1.00 95.88 117 THR A CA 1
ATOM 942 C C . THR A 1 117 ? -20.346 2.354 29.418 1.00 95.88 117 THR A C 1
ATOM 944 O O . THR A 1 117 ? -19.617 2.128 28.445 1.00 95.88 117 THR A O 1
ATOM 947 N N . PRO A 1 118 ? -21.676 2.177 29.336 1.00 94.50 118 PRO A N 1
ATOM 948 C CA . PRO A 1 118 ? -22.326 1.803 28.079 1.00 94.50 118 PRO A CA 1
ATOM 949 C C . PRO A 1 118 ? -22.039 2.791 26.938 1.00 94.50 118 PRO A C 1
ATOM 951 O O . PRO A 1 118 ? -21.835 2.381 25.799 1.00 94.50 118 PRO A O 1
ATOM 954 N N . GLU A 1 119 ? -21.971 4.088 27.248 1.00 94.81 119 GLU A N 1
ATOM 955 C CA . GLU A 1 119 ? -21.680 5.136 26.269 1.00 94.81 119 GLU A CA 1
ATOM 956 C C . GLU A 1 119 ? -20.223 5.091 25.792 1.00 94.81 119 GLU A C 1
ATOM 958 O O . GLU A 1 119 ? -19.973 5.076 24.588 1.00 94.81 119 GLU A O 1
ATOM 963 N N . SER A 1 120 ? -19.249 5.000 26.704 1.00 94.56 120 SER A N 1
ATOM 964 C CA . SER A 1 120 ? -17.838 4.902 26.307 1.00 94.56 120 SER A CA 1
ATOM 965 C C . SER A 1 120 ? -17.547 3.624 25.521 1.00 94.56 120 SER A C 1
ATOM 967 O O . SER A 1 120 ? -16.812 3.664 24.537 1.00 94.56 120 SER A O 1
ATOM 969 N N . THR A 1 121 ? -18.181 2.510 25.894 1.00 94.69 121 THR A N 1
ATOM 970 C CA . THR A 1 121 ? -18.082 1.238 25.162 1.00 94.69 121 THR A CA 1
ATOM 971 C C . THR A 1 121 ? -18.634 1.372 23.742 1.00 94.69 121 THR A C 1
ATOM 973 O O . THR A 1 121 ? -18.014 0.887 22.799 1.00 94.69 121 THR A O 1
ATOM 976 N N . HIS A 1 122 ? -19.757 2.078 23.563 1.00 94.88 122 HIS A N 1
ATOM 977 C CA . HIS A 1 122 ? -20.346 2.337 22.247 1.00 94.88 122 HIS A CA 1
ATOM 978 C C . HIS A 1 122 ? -19.394 3.109 21.321 1.00 94.88 122 HIS A C 1
ATOM 980 O O . HIS A 1 122 ? -19.174 2.700 20.180 1.00 94.88 122 HIS A O 1
ATOM 986 N N . TRP A 1 123 ? -18.818 4.212 21.806 1.00 95.81 123 TRP A N 1
ATOM 987 C CA . TRP A 1 123 ? -17.918 5.043 21.002 1.00 95.81 123 TRP A CA 1
ATOM 988 C C . TRP A 1 123 ? -16.588 4.349 20.705 1.00 95.81 123 TRP A C 1
ATOM 990 O O . TRP A 1 123 ? -16.118 4.414 19.570 1.00 95.81 123 TRP A O 1
ATOM 1000 N N . LEU A 1 124 ? -16.018 3.628 21.676 1.00 96.75 124 LEU A N 1
ATOM 1001 C CA . LEU A 1 124 ? -14.811 2.824 21.459 1.00 96.75 124 LEU A CA 1
ATOM 1002 C C . LEU A 1 124 ? -15.047 1.736 20.408 1.00 96.75 124 LEU A C 1
ATOM 1004 O O . LEU A 1 124 ? -14.261 1.620 19.473 1.00 96.75 124 LEU A O 1
ATOM 1008 N N . ALA A 1 125 ? -16.164 1.008 20.495 1.00 96.56 125 ALA A N 1
ATOM 1009 C CA . ALA A 1 125 ? -16.508 -0.019 19.515 1.00 96.56 125 ALA A CA 1
ATOM 1010 C C . ALA A 1 125 ? -16.635 0.540 18.089 1.00 96.56 125 ALA A C 1
ATOM 1012 O O . ALA A 1 125 ? -16.254 -0.115 17.121 1.00 96.56 125 ALA A O 1
ATOM 1013 N N . MET A 1 126 ? -17.143 1.766 17.954 1.00 95.56 126 MET A N 1
ATOM 1014 C CA . MET A 1 126 ? -17.240 2.456 16.669 1.00 95.56 126 MET A CA 1
ATOM 1015 C C . MET A 1 126 ? -15.869 2.851 16.109 1.00 95.56 126 MET A C 1
ATOM 1017 O O . MET A 1 126 ? -15.639 2.709 14.911 1.00 95.56 126 MET A O 1
ATOM 1021 N N . TRP A 1 127 ? -14.951 3.315 16.958 1.00 97.12 127 TRP A N 1
ATOM 1022 C CA . TRP A 1 127 ? -13.585 3.649 16.545 1.00 97.12 127 TRP A CA 1
ATOM 1023 C C . TRP A 1 127 ? -12.787 2.401 16.160 1.00 97.12 127 TRP A C 1
ATOM 1025 O O . TRP A 1 127 ? -12.093 2.409 15.146 1.00 97.12 127 TRP A O 1
ATOM 1035 N N . GLU A 1 128 ? -12.922 1.311 16.919 1.00 97.44 128 GLU A N 1
ATOM 1036 C CA . GLU A 1 128 ? -12.317 0.017 16.582 1.00 97.44 128 GLU A CA 1
ATOM 1037 C C . GLU A 1 128 ? -12.874 -0.534 15.258 1.00 97.44 128 GLU A C 1
ATOM 1039 O O . GLU A 1 128 ? -12.112 -1.018 14.424 1.00 97.44 128 GLU A O 1
ATOM 1044 N N . ALA A 1 129 ? -14.181 -0.395 15.008 1.00 95.94 129 ALA A N 1
ATOM 1045 C CA . ALA A 1 129 ? -14.785 -0.748 13.723 1.00 95.94 129 ALA A CA 1
ATOM 1046 C C . ALA A 1 129 ? -14.211 0.075 12.555 1.00 95.94 129 ALA A C 1
ATOM 1048 O O . ALA A 1 129 ? -13.866 -0.500 11.522 1.00 95.94 129 ALA A O 1
ATOM 1049 N N . GLY A 1 130 ? -14.052 1.392 12.736 1.00 95.50 130 GLY A N 1
ATOM 1050 C CA . GLY A 1 130 ? -13.423 2.269 11.742 1.00 95.50 130 GLY A CA 1
ATOM 1051 C C . GLY A 1 130 ? -11.966 1.894 11.462 1.00 95.50 130 GLY A C 1
ATOM 1052 O O . GLY A 1 130 ? -11.565 1.794 10.307 1.00 95.50 130 GLY A O 1
ATOM 1053 N N . PHE A 1 131 ? -11.194 1.564 12.501 1.00 97.12 131 PHE A N 1
ATOM 1054 C CA . PHE A 1 131 ? -9.828 1.056 12.348 1.00 97.12 131 PHE A CA 1
ATOM 1055 C C . PHE A 1 131 ? -9.767 -0.209 11.474 1.00 97.12 131 PHE A C 1
ATOM 1057 O O . PHE A 1 131 ? -8.871 -0.346 10.639 1.00 97.12 131 PHE A O 1
ATOM 1064 N N . ILE A 1 132 ? -10.712 -1.139 11.649 1.00 96.12 132 ILE A N 1
ATOM 1065 C CA . ILE A 1 132 ? -10.776 -2.373 10.851 1.00 96.12 132 ILE A CA 1
ATOM 1066 C C . ILE A 1 132 ? -11.111 -2.055 9.388 1.00 96.12 132 ILE A C 1
ATOM 1068 O O . ILE A 1 132 ? -10.488 -2.619 8.490 1.00 96.12 132 ILE A O 1
ATOM 1072 N N . GLU A 1 133 ? -12.065 -1.158 9.140 1.00 94.56 133 GLU A N 1
ATOM 1073 C CA . GLU A 1 133 ? -12.418 -0.697 7.792 1.00 94.56 133 GLU A CA 1
ATOM 1074 C C . GLU A 1 133 ? -11.225 -0.060 7.072 1.00 94.56 133 GLU A C 1
ATOM 1076 O O . GLU A 1 133 ? -10.893 -0.461 5.955 1.00 94.56 133 GLU A O 1
ATOM 1081 N N . ASP A 1 134 ? -10.525 0.859 7.734 1.00 95.00 134 ASP A N 1
ATOM 1082 C CA . ASP A 1 134 ? -9.343 1.509 7.170 1.00 95.00 134 ASP A CA 1
ATOM 1083 C C . ASP A 1 134 ? -8.228 0.497 6.880 1.00 95.00 134 ASP A C 1
ATOM 1085 O O . ASP A 1 134 ? -7.552 0.575 5.850 1.00 95.00 134 ASP A O 1
ATOM 1089 N N . ALA A 1 135 ? -8.044 -0.498 7.754 1.00 94.88 135 ALA A N 1
ATOM 1090 C CA . ALA A 1 135 ? -7.074 -1.564 7.530 1.00 94.88 135 ALA A CA 1
ATOM 1091 C C . ALA A 1 135 ? -7.393 -2.391 6.273 1.00 94.88 135 ALA A C 1
ATOM 1093 O O . ALA A 1 135 ? -6.464 -2.768 5.552 1.00 94.88 135 ALA A O 1
ATOM 1094 N N . GLU A 1 136 ? -8.672 -2.658 5.993 1.00 91.88 136 GLU A N 1
ATOM 1095 C CA . GLU A 1 136 ? -9.114 -3.356 4.779 1.00 91.88 136 GLU A CA 1
ATOM 1096 C C . GLU A 1 136 ? -8.914 -2.513 3.523 1.00 91.88 136 GLU A C 1
ATOM 1098 O O . GLU A 1 136 ? -8.336 -2.997 2.547 1.00 91.88 136 GLU A O 1
ATOM 1103 N N . GLU A 1 137 ? -9.332 -1.247 3.554 1.00 89.69 137 GLU A N 1
ATOM 1104 C CA . GLU A 1 137 ? -9.202 -0.325 2.419 1.00 89.69 137 GLU A CA 1
ATOM 1105 C C . GLU A 1 137 ? -7.725 -0.090 2.052 1.00 89.69 137 GLU A C 1
ATOM 1107 O O . GLU A 1 137 ? -7.357 0.076 0.889 1.00 89.69 137 GLU A O 1
ATOM 1112 N N . MET A 1 138 ? -6.827 -0.133 3.040 1.00 92.81 138 MET A N 1
ATOM 1113 C CA . MET A 1 138 ? -5.380 -0.007 2.827 1.00 92.81 138 MET A CA 1
ATOM 1114 C C . MET A 1 138 ? -4.677 -1.332 2.487 1.00 92.81 138 MET A C 1
ATOM 1116 O O . MET A 1 138 ? -3.459 -1.332 2.249 1.00 92.81 138 MET A O 1
ATOM 1120 N N . HIS A 1 139 ? -5.413 -2.447 2.439 1.00 92.25 139 HIS A N 1
ATOM 1121 C CA . HIS A 1 139 ? -4.907 -3.812 2.251 1.00 92.25 139 HIS A CA 1
ATOM 1122 C C . HIS A 1 139 ? -3.869 -4.248 3.308 1.00 92.25 139 HIS A C 1
ATOM 1124 O O . HIS A 1 139 ? -2.917 -4.996 3.024 1.00 92.25 139 HIS A O 1
ATOM 1130 N N . LEU A 1 140 ? -3.997 -3.730 4.530 1.00 93.69 140 LEU A N 1
ATOM 1131 C CA . LEU A 1 140 ? -3.123 -4.011 5.672 1.00 93.69 140 LEU A CA 1
ATOM 1132 C C . LEU A 1 140 ? -3.712 -5.051 6.633 1.00 93.69 140 LEU A C 1
ATOM 1134 O O . LEU A 1 140 ? -2.968 -5.606 7.441 1.00 93.69 140 LEU A O 1
ATOM 1138 N N . GLU A 1 141 ? -4.994 -5.382 6.503 1.00 93.31 141 GLU A N 1
ATOM 1139 C CA . GLU A 1 141 ? -5.751 -6.315 7.342 1.00 93.31 141 GLU A CA 1
ATOM 1140 C C . GLU A 1 141 ? -5.116 -7.709 7.426 1.00 93.31 141 GLU A C 1
ATOM 1142 O O . GLU A 1 141 ? -5.144 -8.366 8.463 1.00 93.31 141 GLU A O 1
ATOM 1147 N N . LYS A 1 142 ? -4.476 -8.151 6.339 1.00 89.69 142 LYS A N 1
ATOM 1148 C CA . LYS A 1 142 ? -3.807 -9.460 6.249 1.00 89.69 142 LYS A CA 1
ATOM 1149 C C . LYS A 1 142 ? -2.394 -9.474 6.829 1.00 89.69 142 LYS A C 1
ATOM 1151 O O . LYS A 1 142 ? -1.766 -10.533 6.874 1.00 89.69 142 LYS A O 1
ATOM 1156 N N . LYS A 1 143 ? -1.837 -8.333 7.241 1.00 90.06 143 LYS A N 1
ATOM 1157 C CA . LYS A 1 143 ? -0.508 -8.326 7.859 1.00 90.06 143 LYS A CA 1
ATOM 1158 C C . LYS A 1 143 ? -0.565 -8.935 9.251 1.00 90.06 143 LYS A C 1
ATOM 1160 O O . LYS A 1 143 ? -1.419 -8.518 10.021 1.00 90.06 143 LYS A O 1
ATOM 1165 N N . PRO A 1 144 ? 0.401 -9.785 9.645 1.00 91.56 144 PRO A N 1
ATOM 1166 C CA . PRO A 1 144 ? 0.364 -10.456 10.945 1.00 91.56 144 PRO A CA 1
ATOM 1167 C C . PRO A 1 144 ? 0.150 -9.527 12.148 1.00 91.56 144 PRO A C 1
ATOM 1169 O O . PRO A 1 144 ? -0.585 -9.889 13.057 1.00 91.56 144 PRO A O 1
ATOM 1172 N N . ILE A 1 145 ? 0.749 -8.328 12.134 1.00 91.56 145 ILE A N 1
ATOM 1173 C CA . ILE A 1 145 ? 0.619 -7.355 13.229 1.00 91.56 145 ILE A CA 1
ATOM 1174 C C . ILE A 1 145 ? -0.796 -6.771 13.360 1.00 91.56 145 ILE A C 1
ATOM 1176 O O . ILE A 1 145 ? -1.243 -6.528 14.472 1.00 91.56 145 ILE A O 1
ATOM 1180 N N . TYR A 1 146 ? -1.499 -6.559 12.244 1.00 94.00 146 TYR A N 1
ATOM 1181 C CA . TYR A 1 146 ? -2.853 -6.003 12.247 1.00 94.00 146 TYR A CA 1
ATOM 1182 C C . TYR A 1 146 ? -3.900 -7.110 12.313 1.00 94.00 146 TYR A C 1
ATOM 1184 O O . TYR A 1 146 ? -4.883 -6.970 13.026 1.00 94.00 146 TYR A O 1
ATOM 1192 N N . ALA A 1 147 ? -3.665 -8.244 11.654 1.00 93.44 147 ALA A N 1
ATOM 1193 C CA . ALA A 1 147 ? -4.565 -9.390 11.653 1.00 93.44 147 ALA A CA 1
ATOM 1194 C C . ALA A 1 147 ? -4.863 -9.898 13.073 1.00 93.44 147 ALA A C 1
ATOM 1196 O O . ALA A 1 147 ? -6.005 -10.240 13.378 1.00 93.44 147 ALA A O 1
ATOM 1197 N N . SER A 1 148 ? -3.858 -9.940 13.956 1.00 94.44 148 SER A N 1
ATOM 1198 C CA . SER A 1 148 ? -4.055 -10.340 15.355 1.00 94.44 148 SER A CA 1
ATOM 1199 C C . SER A 1 148 ? -4.903 -9.332 16.135 1.00 94.44 148 SER A C 1
ATOM 1201 O O . SER A 1 148 ? -5.808 -9.736 16.863 1.00 94.44 148 SER A O 1
ATOM 1203 N N . VAL A 1 149 ? -4.642 -8.037 15.950 1.00 95.62 149 VAL A N 1
ATOM 1204 C CA . VAL A 1 149 ? -5.378 -6.940 16.595 1.00 95.62 149 VAL A CA 1
ATOM 1205 C C . VAL A 1 149 ? -6.827 -6.907 16.118 1.00 95.62 149 VAL A C 1
ATOM 1207 O O . VAL A 1 149 ? -7.737 -6.955 16.938 1.00 95.62 149 VAL A O 1
ATOM 1210 N N . ILE A 1 150 ? -7.045 -6.923 14.802 1.00 96.12 150 ILE A N 1
ATOM 1211 C CA . ILE A 1 150 ? -8.370 -6.948 14.171 1.00 96.12 150 ILE A CA 1
ATOM 1212 C C . ILE A 1 150 ? -9.169 -8.150 14.665 1.00 96.12 150 ILE A C 1
ATOM 1214 O O . ILE A 1 150 ? -10.342 -8.020 15.000 1.00 96.12 150 ILE A O 1
ATOM 1218 N N . ARG A 1 151 ? -8.534 -9.324 14.762 1.00 94.00 151 ARG A N 1
ATOM 1219 C CA . ARG A 1 151 ? -9.184 -10.509 15.320 1.00 94.00 151 ARG A CA 1
ATOM 1220 C C . ARG A 1 151 ? -9.625 -10.281 16.765 1.00 94.00 151 ARG A C 1
ATOM 1222 O O . ARG A 1 151 ? -10.775 -10.551 17.079 1.00 94.00 151 ARG A O 1
ATOM 1229 N N . SER A 1 152 ? -8.737 -9.766 17.614 1.00 95.38 152 SER A N 1
ATOM 1230 C CA . SER A 1 152 ? -9.062 -9.478 19.015 1.00 95.38 152 SER A CA 1
ATOM 1231 C C . SER A 1 152 ? -10.178 -8.438 19.160 1.00 95.38 152 S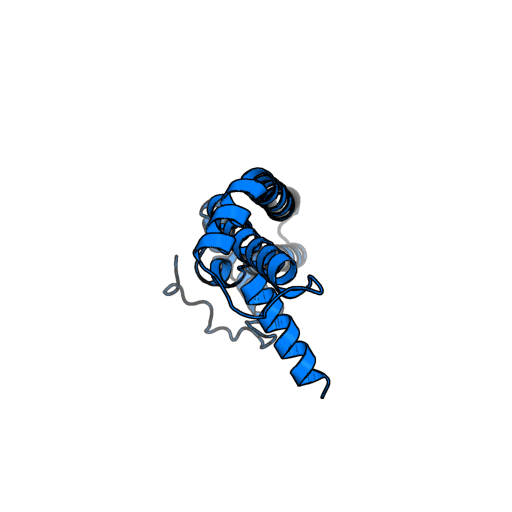ER A C 1
ATOM 1233 O O . SER A 1 152 ? -10.988 -8.542 20.076 1.00 95.38 152 SER A O 1
ATOM 1235 N N . MET A 1 153 ? -10.227 -7.439 18.277 1.00 96.31 153 MET A N 1
ATOM 1236 C CA . MET A 1 153 ? -11.296 -6.438 18.242 1.00 96.31 153 MET A CA 1
ATOM 1237 C C . MET A 1 153 ? -12.630 -7.068 17.824 1.00 96.31 153 MET A C 1
ATOM 1239 O O . MET A 1 153 ? -13.633 -6.882 18.499 1.00 96.31 153 MET A O 1
ATOM 1243 N N . LEU A 1 154 ? -12.640 -7.890 16.771 1.00 95.50 154 LEU A N 1
ATOM 1244 C CA . LEU A 1 154 ? -13.853 -8.549 16.261 1.00 95.50 154 LEU A CA 1
ATOM 1245 C C . LEU A 1 154 ? -14.390 -9.675 17.155 1.00 95.50 154 LEU A C 1
ATOM 1247 O O . LEU A 1 154 ? -15.552 -10.065 17.010 1.00 95.50 154 LEU A O 1
ATOM 1251 N N . ASP A 1 155 ? -13.580 -10.187 18.083 1.00 95.81 155 ASP A N 1
ATOM 1252 C CA . ASP A 1 155 ? -14.045 -11.096 19.135 1.00 95.81 155 ASP A CA 1
ATOM 1253 C C . ASP A 1 155 ? -14.972 -10.374 20.144 1.00 95.81 155 ASP A C 1
ATOM 1255 O O . ASP A 1 155 ? -15.764 -11.030 20.825 1.00 95.81 155 ASP A O 1
ATOM 1259 N N . GLN A 1 156 ? -14.946 -9.033 20.201 1.00 94.62 156 GLN A N 1
ATOM 1260 C CA . GLN A 1 156 ? -15.896 -8.216 20.964 1.00 94.62 156 GLN A CA 1
ATOM 1261 C C . GLN A 1 156 ? -17.185 -8.007 20.151 1.00 94.62 156 GLN A C 1
ATOM 1263 O O . GLN A 1 156 ? -17.161 -7.496 19.027 1.00 94.62 156 GLN A O 1
ATOM 1268 N N . SER A 1 157 ? -18.334 -8.393 20.717 1.00 95.12 157 SER A N 1
ATOM 1269 C CA . SER A 1 157 ? -19.639 -8.322 20.042 1.00 95.12 157 SER A CA 1
ATOM 1270 C C . SER A 1 157 ? -19.984 -6.918 19.559 1.00 95.12 157 SER A C 1
ATOM 1272 O O . SER A 1 157 ? -20.431 -6.747 18.431 1.00 95.12 157 SER A O 1
ATOM 1274 N N . GLU A 1 158 ? -19.722 -5.924 20.394 1.00 95.38 158 GLU A N 1
ATOM 1275 C CA . GLU A 1 158 ? -20.056 -4.525 20.185 1.00 95.38 158 GLU A CA 1
ATOM 1276 C C . GLU A 1 158 ? -19.311 -3.966 18.972 1.00 95.38 158 GLU A C 1
ATOM 1278 O O . GLU A 1 158 ? -19.911 -3.306 18.127 1.00 95.38 158 GLU A O 1
ATOM 1283 N N . VAL A 1 159 ? -18.019 -4.282 18.841 1.00 95.81 159 VAL A N 1
ATOM 1284 C CA . VAL A 1 159 ? -17.178 -3.857 17.712 1.00 95.81 159 VAL A CA 1
ATOM 1285 C C . VAL A 1 159 ? -17.661 -4.499 16.422 1.00 95.81 159 VAL A C 1
ATOM 1287 O O . VAL A 1 159 ? -17.846 -3.822 15.411 1.00 95.81 159 VAL A O 1
ATOM 1290 N N . ARG A 1 160 ? -17.911 -5.812 16.457 1.00 94.62 160 ARG A N 1
ATOM 1291 C CA . ARG A 1 160 ? -18.421 -6.557 15.304 1.00 94.62 160 ARG A CA 1
ATOM 1292 C C . ARG A 1 160 ? -19.761 -6.000 14.830 1.00 94.62 160 ARG A C 1
ATOM 1294 O O . ARG A 1 160 ? -19.953 -5.843 13.626 1.00 94.62 160 ARG A O 1
ATOM 1301 N N . ASP A 1 161 ? -20.661 -5.678 15.752 1.00 92.50 161 ASP A N 1
ATOM 1302 C CA . ASP A 1 161 ? -21.974 -5.123 15.428 1.00 92.50 161 ASP A CA 1
ATOM 1303 C C . ASP A 1 161 ? -21.849 -3.724 14.807 1.00 92.50 161 ASP A C 1
ATOM 1305 O O . ASP A 1 161 ? -22.517 -3.436 13.811 1.00 92.50 161 ASP A O 1
ATOM 1309 N N . MET A 1 162 ? -20.953 -2.872 15.326 1.00 94.19 162 MET A N 1
ATOM 1310 C CA . MET A 1 162 ? -20.667 -1.559 14.729 1.00 94.19 162 MET A CA 1
ATOM 1311 C C . MET A 1 162 ? -20.080 -1.680 13.328 1.00 94.19 162 MET A C 1
ATOM 1313 O O . MET A 1 162 ? -20.537 -0.999 12.411 1.00 94.19 162 MET A O 1
ATOM 1317 N N . TYR A 1 163 ? -19.117 -2.576 13.146 1.00 92.69 163 TYR A N 1
ATOM 1318 C CA . TYR A 1 163 ? -18.474 -2.819 11.863 1.00 92.69 163 TYR A CA 1
ATOM 1319 C C . TYR A 1 163 ? -19.471 -3.327 10.812 1.00 92.69 163 TYR A C 1
ATOM 1321 O O . TYR A 1 163 ? -19.534 -2.804 9.705 1.00 92.69 163 TYR A O 1
ATOM 1329 N N . VAL A 1 164 ? -20.339 -4.281 11.161 1.00 90.25 164 VAL A N 1
ATOM 1330 C CA . VAL A 1 164 ? -21.407 -4.757 10.260 1.00 90.25 164 VAL A CA 1
ATOM 1331 C C . VAL A 1 164 ? -22.405 -3.642 9.927 1.00 90.25 164 VAL A C 1
ATOM 1333 O O . VAL A 1 164 ? -22.880 -3.555 8.794 1.00 90.25 164 VAL A O 1
ATOM 1336 N N . LYS A 1 165 ? -22.736 -2.792 10.905 1.00 89.00 165 LYS A N 1
ATOM 1337 C CA . LYS A 1 165 ? -23.738 -1.733 10.754 1.00 89.00 165 LYS A CA 1
ATOM 1338 C C . LYS A 1 165 ? -23.257 -0.560 9.902 1.00 89.00 165 LYS A C 1
ATOM 1340 O O . LYS A 1 165 ? -24.056 -0.023 9.135 1.00 89.00 165 LYS A O 1
ATOM 1345 N N . TYR A 1 166 ? -22.008 -0.132 10.073 1.00 87.00 166 TYR A N 1
ATOM 1346 C CA . TYR A 1 166 ? -21.520 1.133 9.519 1.00 87.00 166 TYR A CA 1
ATOM 1347 C C . TYR A 1 166 ? -20.508 0.979 8.386 1.00 87.00 166 TYR A C 1
ATOM 1349 O O . TYR A 1 166 ? -20.403 1.897 7.576 1.00 87.00 166 TYR A O 1
ATOM 1357 N N . THR A 1 167 ? -19.833 -0.166 8.260 1.00 82.69 167 THR A N 1
ATOM 1358 C CA . THR A 1 167 ? -18.836 -0.349 7.204 1.00 82.69 167 THR A CA 1
ATOM 1359 C C . THR A 1 167 ? -19.486 -0.866 5.913 1.00 82.69 167 THR A C 1
ATOM 1361 O O . THR A 1 167 ? -20.108 -1.940 5.907 1.00 82.69 167 THR A O 1
ATOM 1364 N N . PRO A 1 168 ? -19.341 -0.154 4.780 1.00 73.56 168 PRO A N 1
ATOM 1365 C CA . PRO A 1 168 ? -19.771 -0.653 3.486 1.00 73.56 168 PRO A CA 1
ATOM 1366 C C . PRO A 1 168 ? -18.995 -1.925 3.115 1.00 73.56 168 PRO A C 1
ATOM 1368 O O . PRO A 1 168 ? -17.791 -2.063 3.310 1.00 73.56 168 PRO A O 1
ATOM 1371 N N . GLY A 1 169 ? -19.701 -2.899 2.564 1.00 63.78 169 GLY A N 1
ATOM 1372 C CA . GLY A 1 169 ? -19.124 -4.086 1.949 1.00 63.78 169 GLY A CA 1
ATOM 1373 C C . GLY A 1 169 ? -18.518 -3.790 0.578 1.00 63.78 169 GLY A C 1
ATOM 1374 O O . GLY A 1 169 ? -18.612 -2.666 0.069 1.00 63.78 169 GLY A O 1
ATOM 1375 N N . PRO A 1 170 ? -17.918 -4.808 -0.062 1.00 53.03 170 PRO A N 1
ATOM 1376 C CA . PRO A 1 170 ? -17.288 -4.646 -1.365 1.00 53.03 170 PRO A CA 1
ATOM 1377 C C . PRO A 1 170 ? -18.263 -4.004 -2.364 1.00 53.03 170 PRO A C 1
ATOM 1379 O O . PRO A 1 170 ? -19.328 -4.555 -2.631 1.00 53.03 170 PRO A O 1
ATOM 1382 N N . ARG A 1 171 ? -17.884 -2.856 -2.948 1.00 49.09 171 ARG A N 1
ATOM 1383 C CA . ARG A 1 171 ? -18.694 -2.060 -3.902 1.00 49.09 171 ARG A CA 1
ATOM 1384 C C . ARG A 1 171 ? -19.900 -1.321 -3.298 1.00 49.09 171 ARG A C 1
ATOM 1386 O O . ARG A 1 171 ? -20.853 -1.031 -4.020 1.00 49.09 171 ARG A O 1
ATOM 1393 N N . GLY A 1 172 ? -19.858 -0.988 -2.009 1.00 55.22 172 GLY A N 1
ATOM 1394 C CA . GLY A 1 172 ? -20.862 -0.129 -1.370 1.00 55.22 172 GLY A CA 1
ATOM 1395 C C . GLY A 1 172 ? -22.157 -0.845 -0.977 1.00 55.22 172 GLY A C 1
ATOM 1396 O O . GLY A 1 172 ? -23.144 -0.193 -0.651 1.00 55.22 172 GLY A O 1
ATOM 1397 N N . THR A 1 173 ? -22.183 -2.180 -1.008 1.00 50.22 173 THR A N 1
ATOM 1398 C CA . THR A 1 173 ? -23.308 -2.967 -0.480 1.00 50.22 173 THR A CA 1
ATOM 1399 C C . THR A 1 173 ? -23.161 -3.136 1.028 1.00 50.22 173 THR A C 1
ATOM 1401 O O . THR A 1 173 ? -22.049 -3.420 1.449 1.00 50.22 173 THR A O 1
ATOM 1404 N N . PRO A 1 174 ? -24.215 -3.065 1.854 1.00 55.47 174 PRO A N 1
ATOM 1405 C CA . PRO A 1 174 ? -24.101 -3.343 3.289 1.00 55.47 174 PRO A CA 1
ATOM 1406 C C . PRO A 1 174 ? -23.442 -4.707 3.556 1.00 55.47 174 PRO A C 1
ATOM 1408 O O . PRO A 1 174 ? -23.787 -5.690 2.891 1.00 55.47 174 PRO A O 1
ATOM 1411 N N . LYS A 1 175 ? -22.507 -4.796 4.514 1.00 62.38 175 LYS A N 1
ATOM 1412 C CA . LYS A 1 175 ? -21.980 -6.095 4.961 1.00 62.38 175 LYS A CA 1
ATOM 1413 C C . LYS A 1 175 ? -23.117 -6.836 5.662 1.00 62.38 175 LYS A C 1
ATOM 1415 O O . LYS A 1 175 ? -23.521 -6.483 6.759 1.00 62.38 175 LYS A O 1
ATOM 1420 N N . THR A 1 176 ? -23.698 -7.846 5.020 1.00 52.81 176 THR A N 1
ATOM 1421 C CA . THR A 1 176 ? -24.690 -8.701 5.687 1.00 52.81 176 THR A CA 1
ATOM 1422 C C . THR A 1 176 ? -23.979 -9.510 6.768 1.00 52.81 176 THR A C 1
ATOM 1424 O O . THR A 1 176 ? -22.922 -10.067 6.479 1.00 52.81 176 THR A O 1
ATOM 1427 N N . GLY A 1 177 ? -24.557 -9.646 7.968 1.00 45.78 177 GLY A N 1
ATOM 1428 C CA . GLY A 1 177 ? -23.952 -10.324 9.134 1.00 45.78 177 GLY A CA 1
ATOM 1429 C C . GLY A 1 177 ? -23.463 -11.774 8.933 1.00 45.78 177 GLY A C 1
ATOM 1430 O O . GLY A 1 177 ? -22.914 -12.365 9.854 1.00 45.78 177 GLY A O 1
ATOM 1431 N N . HIS A 1 178 ? -23.614 -12.346 7.736 1.00 41.41 178 HIS A N 1
ATOM 1432 C CA . HIS A 1 178 ? -23.073 -13.640 7.321 1.00 41.41 178 HIS A CA 1
ATOM 1433 C C . HIS A 1 178 ? -21.679 -13.595 6.664 1.00 41.41 178 HIS A C 1
ATOM 1435 O O . HIS A 1 178 ? -21.096 -14.656 6.446 1.00 41.41 178 HIS A O 1
ATOM 1441 N N . THR A 1 179 ? -21.117 -12.426 6.325 1.00 48.09 179 THR A N 1
ATOM 1442 C CA . THR A 1 179 ? -19.826 -12.360 5.603 1.00 48.09 179 THR A CA 1
ATOM 1443 C C . THR A 1 179 ? -18.595 -12.448 6.501 1.00 48.09 179 THR A C 1
ATOM 1445 O O . THR A 1 179 ? -17.509 -12.737 5.999 1.00 48.09 179 THR A O 1
ATOM 1448 N N . TRP A 1 180 ? -18.737 -12.270 7.818 1.00 44.62 180 TRP A N 1
ATOM 1449 C CA . TRP A 1 180 ? -17.658 -12.587 8.754 1.00 44.62 180 TRP A CA 1
ATOM 1450 C C . TRP A 1 180 ? -17.694 -14.083 9.079 1.00 44.62 180 TRP A C 1
ATOM 1452 O O . TRP A 1 180 ? -18.288 -14.524 10.059 1.00 44.62 180 TRP A O 1
ATOM 1462 N N . SER A 1 181 ? -17.105 -14.888 8.194 1.00 41.47 181 SER A N 1
ATOM 1463 C CA . SER A 1 181 ? -16.873 -16.307 8.452 1.00 41.47 181 SER A CA 1
ATOM 1464 C C . SER A 1 181 ? -15.464 -16.494 9.014 1.00 41.47 181 SER A C 1
ATOM 1466 O O . SER A 1 181 ? -14.493 -16.158 8.327 1.00 41.47 181 SER A O 1
ATOM 1468 N N . PRO A 1 182 ? -15.312 -17.147 10.180 1.00 44.50 182 PRO A N 1
ATOM 1469 C CA . PRO A 1 182 ? -14.025 -17.625 10.670 1.00 44.50 182 PRO A CA 1
ATOM 1470 C C . PRO A 1 182 ? -13.339 -18.621 9.724 1.00 44.50 182 PRO A C 1
ATOM 1472 O O . PRO A 1 182 ? -12.334 -19.193 10.113 1.00 44.50 182 PRO A O 1
ATOM 1475 N N . GLN A 1 183 ? -13.875 -18.941 8.547 1.00 39.50 183 GLN A N 1
ATOM 1476 C CA . GLN A 1 183 ? -13.293 -19.906 7.609 1.00 39.50 183 GLN A CA 1
ATOM 1477 C C . GLN A 1 183 ? -12.549 -19.234 6.442 1.00 39.50 183 GLN A C 1
ATOM 1479 O O . GLN A 1 183 ? -11.742 -19.894 5.802 1.00 39.50 183 GLN A O 1
ATOM 1484 N N . ASN A 1 184 ? -12.717 -17.921 6.229 1.00 40.12 184 ASN A N 1
ATOM 1485 C CA . ASN A 1 184 ? -11.941 -17.131 5.257 1.00 40.12 184 ASN A CA 1
ATOM 1486 C C . ASN A 1 184 ? -10.675 -16.514 5.891 1.00 40.12 184 ASN A C 1
ATOM 1488 O O . ASN A 1 184 ? -10.308 -15.378 5.588 1.00 40.12 184 ASN A O 1
ATOM 1492 N N . ARG A 1 185 ? -10.035 -17.242 6.817 1.00 46.00 185 ARG A N 1
ATOM 1493 C CA . ARG A 1 185 ? -8.806 -16.793 7.489 1.00 46.00 185 ARG A CA 1
ATOM 1494 C C . ARG A 1 185 ? -7.640 -16.733 6.486 1.00 46.00 185 ARG A C 1
ATOM 1496 O O . ARG A 1 185 ? -7.575 -17.604 5.618 1.00 46.00 185 ARG A O 1
ATOM 1503 N N . PRO A 1 186 ? -6.723 -15.758 6.603 1.00 36.28 186 PRO A N 1
ATOM 1504 C CA . PRO A 1 186 ? -5.372 -15.922 6.074 1.00 36.28 186 PRO A CA 1
ATOM 1505 C C . PRO A 1 186 ? -4.658 -17.125 6.710 1.00 36.28 186 PRO A C 1
ATOM 1507 O O . PRO A 1 186 ? -4.996 -17.485 7.865 1.00 36.28 186 PRO A O 1
#

Secondary structure (DSSP, 8-state):
-HHHHHHHHHHHHHHHTTTHHHHHS-S-HHHHHHHHHHHHHHHHHHHHHHHHHSSTT--S---HHHHHHHHHHTHHHHHHHHHHHHHHHHHHHHHHHHHHHHHHHHHHHHHHHS---HHHHHHHHHHHHHHHHHHHHTT-TTSHHHHHHHHHHHTSHHHHHHHHHHSB-TTS-B--TTS--TTS--

Radius of gyration: 22.85 Å; chains: 1; bounding box: 46×32×74 Å

Foldseek 3Di:
DVVVVVVVVVVCCCQLQVVVLLVPDFDDLVSLLVSLLSNLVVVVVVVLLCVQCVDPPRPVDDDPVVSVVVCVVCVVVSVVSSVVSSVVSVVVLVVLVVVLVVLVVVLVVCVVPDDDDPVSLLVSLLSLLVSCLSCVVNSNCQPPVNVVVNVVSCVDPSNVVNNQVPRADDPRHRNDSPPPDPVPHD

Sequence (186 aa):
MGQIIWKTIQTVLFYGSGEFLLERRSNSGAVVFARALWTTIIVYSLALLLRECLPPDSTMHFSFSRFRLAFAETIPWFAAVFAGSYAVLYARFASQWTYLADLYNQIMAVQAQTEKTPESTHWLAMWEAGFIEDAEEMHLEKKPIYASVIRSMLDQSEVRDMYVKYTPGPRGTPKTGHTWSPQNRP